Protein 2E6X (pdb70)

Nearest PDB structures (foldseek):
  2e6x-assembly3_C-2  TM=1.018E+00  e=4.266E-10  Thermus thermophilus HB8
  2e6x-assembly2_B  TM=9.974E-01  e=1.150E-08  Thermus thermophilus HB8
  2e6x-assembly2_B  TM=1.016E+00  e=4.006E-11  Thermus thermophilus HB8
  2e6x-assembly3_C-2  TM=9.974E-01  e=1.076E-07  Thermus thermophilus HB8
  6ytf-assembly1_d  TM=3.153E-01  e=7.919E+00  Acinetobacter baumannii ATCC 19606 = CIP 70.34 = JCM 6841

Radius of gyration: 20.18 Å; Cα contacts (8 Å, |Δi|>4): 421; chains: 4; bounding box: 51×57×52 Å

Organism: Thermus thermophilus (strain ATCC 27634 / DSM 579 / HB8) (NCBI:txid300852)

Secondary structure (DSSP, 8-state):
-HHHHHHTT--EEE--B-SSSS-EEEEEEEGGGHHHHHHSPPPBP--S---HHHHTT-EEEEE---/-HHHHHHTT--EEE--B-TTSS-EEEEEEEGGGHHHHHHSPPPB---TT--HHHHTT-EEEEE--/-EEE--B-SSSS-EEEEEEEGGGHHHHHTSPPPBP--TT--HHHHHT-EEEEES--/-HHHHHHTT--EEE--BPTTSSSEEEEEEEGGGHHHHHHSPPPBP--S---HHHHHT-EEEEE---

CATH classification: 3.10.20.570

InterPro domains:
  IPR021650 Protein of unknown function DUF3248 [PF11609] (6-68)

Foldseek 3Di:
DQVVCVVVVWHKDWDAADPPDLAAEIEIEIPVLVVVVVVDDDHHHDDPVSCVRVVVVRYYYHYGYD/DQVVQVVVVWGKDWDAAQPPDRAAEIEMEIVVLVVQVVVDDDHHHDDPVSCVRVVVVRYHYDYGD/DKDWDAAQPPDLAAEIEMERPVQVVVVVVDRDHHHDDVVSCVRVVVVRYDYYYGPD/DQVVCVVVVWHKDWDAAAPPDDAAEIEIETPQLVVVVVVPGDHDHDDPVSVVRVVVVRYDYHYGDD

Sequence (253 aa):
EKDLLDKLGQHLVWRGRAEDEDVLVVRVGLASATPRFRELPRLLNLPEAERRLVQEGRVRVEWVEEEKDLLDKLGQHLVWRGRAEDEDVLVVRVGLASATPRFRELPRLLNLPEAERRLVQEGRVRVEWVEHLVWRGRAEDEDVLVVRVGLASATPRFRELPRLLNLPEAERRLVQEGRVRVEWVEEEKDLLDKLGQHLVWRGRAEDEDVLVVRVGLASATPRFRELPRLLNLPEAERRLVQEGRVRVEWVEE

B-factor: mean 23.71, std 10.94, range [6.7, 71.25]

Solvent-accessible surface area: 15343 Å² total

Structure (mmCIF, N/CA/C/O backbone):
data_2E6X
#
_entry.id   2E6X
#
_cell.length_a   96.486
_cell.length_b   56.051
_cell.length_c   48.885
_cell.angle_alpha   90.00
_cell.angle_beta   93.48
_cell.angle_gamma   90.00
#
_symmetry.space_group_name_H-M   'C 1 2 1'
#
loop_
_entity.id
_entity.type
_entity.pdbx_description
1 polymer 'Hypothetical protein TTHA1281'
2 water water
#
loop_
_atom_site.group_PDB
_atom_site.id
_atom_site.type_symbol
_atom_site.label_atom_id
_atom_site.label_alt_id
_atom_site.label_comp_id
_atom_site.label_asym_id
_atom_site.label_entity_id
_atom_site.label_seq_id
_atom_site.pdbx_PDB_ins_code
_atom_site.Cartn_x
_atom_site.Cartn_y
_atom_site.Cartn_z
_atom_site.occupancy
_atom_site.B_iso_or_equiv
_atom_site.auth_seq_id
_atom_site.auth_comp_id
_atom_site.auth_asym_id
_atom_site.auth_atom_id
_atom_site.pdbx_PDB_model_num
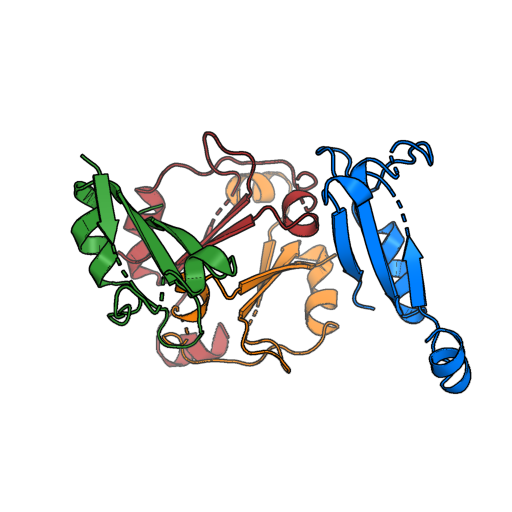ATOM 9 N N . GLU A 1 2 ? 41.044 -4.083 34.489 1.00 24.63 2 GLU A N 1
ATOM 10 C CA . GLU A 1 2 ? 40.074 -3.854 33.410 1.00 22.88 2 GLU A CA 1
ATOM 11 C C . GLU A 1 2 ? 39.846 -5.019 32.446 1.00 22.55 2 GLU A C 1
ATOM 12 O O . GLU A 1 2 ? 38.714 -5.323 32.125 1.00 20.39 2 GLU A O 1
ATOM 18 N N . LYS A 1 3 ? 40.917 -5.652 31.967 1.00 21.51 3 LYS A N 1
ATOM 19 C CA . LYS A 1 3 ? 40.786 -6.761 31.008 1.00 23.90 3 LYS A CA 1
ATOM 20 C C . LYS A 1 3 ? 39.923 -7.871 31.616 1.00 26.01 3 LYS A C 1
ATOM 21 O O . LYS A 1 3 ? 39.035 -8.434 30.962 1.00 24.36 3 LYS A O 1
ATOM 27 N N . ASP A 1 4 ? 40.177 -8.146 32.882 1.00 28.14 4 ASP A N 1
ATOM 28 C CA . ASP A 1 4 ? 39.445 -9.158 33.626 1.00 32.14 4 ASP A CA 1
ATOM 29 C C . ASP A 1 4 ? 37.970 -8.804 33.698 1.00 29.88 4 ASP A C 1
ATOM 30 O O . ASP A 1 4 ? 37.113 -9.651 33.431 1.00 29.05 4 ASP A O 1
ATOM 35 N N . LEU A 1 5 ? 37.682 -7.561 34.086 1.00 27.57 5 LEU A N 1
ATOM 36 C CA . LEU A 1 5 ? 36.301 -7.100 34.190 1.00 25.38 5 LEU A CA 1
ATOM 37 C C . LEU A 1 5 ? 35.581 -7.378 32.867 1.00 22.43 5 LEU A C 1
ATOM 38 O O . LEU A 1 5 ? 34.538 -8.021 32.842 1.00 20.02 5 LEU A O 1
ATOM 43 N N . LEU A 1 6 ? 36.169 -6.924 31.771 1.00 19.97 6 LEU A N 1
ATOM 44 C CA . LEU A 1 6 ? 35.571 -7.107 30.473 1.00 20.33 6 LEU A CA 1
ATOM 45 C C . LEU A 1 6 ? 35.441 -8.586 30.122 1.00 21.07 6 LEU A C 1
ATOM 46 O O . LEU A 1 6 ? 34.444 -8.983 29.531 1.00 20.07 6 LEU A O 1
ATOM 51 N N . ASP A 1 7 ? 36.429 -9.393 30.486 1.00 23.61 7 ASP A N 1
ATOM 52 C CA . ASP A 1 7 ? 36.366 -10.832 30.240 1.00 30.04 7 ASP A CA 1
ATOM 53 C C . ASP A 1 7 ? 35.042 -11.384 30.830 1.00 29.35 7 ASP A C 1
ATOM 54 O O . ASP A 1 7 ? 34.361 -12.195 30.202 1.00 28.73 7 ASP A O 1
ATOM 59 N N . LYS A 1 8 ? 34.677 -10.927 32.029 1.00 27.28 8 LYS A N 1
ATOM 60 C CA . LYS A 1 8 ? 33.450 -11.393 32.690 1.00 27.81 8 LYS A CA 1
ATOM 61 C C . LYS A 1 8 ? 32.172 -11.008 31.955 1.00 25.57 8 LYS A C 1
ATOM 62 O O . LYS A 1 8 ? 31.124 -11.580 32.216 1.00 25.61 8 LYS A O 1
ATOM 68 N N . LEU A 1 9 ? 32.260 -10.032 31.057 1.00 26.38 9 LEU A N 1
ATOM 69 C CA . LEU A 1 9 ? 31.109 -9.568 30.268 1.00 27.64 9 LEU A CA 1
ATOM 70 C C . LEU A 1 9 ? 31.163 -10.154 28.858 1.00 29.00 9 LEU A C 1
ATOM 71 O O . LEU A 1 9 ? 30.362 -9.790 27.997 1.00 28.18 9 LEU A O 1
ATOM 76 N N . GLY A 1 10 ? 32.111 -11.039 28.600 1.00 27.68 10 GLY A N 1
ATOM 77 C CA . GLY A 1 10 ? 32.222 -11.555 27.252 1.00 31.54 10 GLY A CA 1
ATOM 78 C C . GLY A 1 10 ? 32.713 -10.471 26.288 1.00 30.55 10 GLY A C 1
ATOM 79 O O . GLY A 1 10 ? 32.666 -10.661 25.081 1.00 31.57 10 GLY A O 1
ATOM 80 N N . GLN A 1 11 ? 33.186 -9.337 26.814 1.00 27.77 11 GLN A N 1
ATOM 81 C CA . GLN A 1 11 ? 33.674 -8.237 25.977 1.00 26.27 11 GLN A CA 1
ATOM 82 C C . GLN A 1 11 ? 35.196 -8.314 25.850 1.00 25.15 11 GLN A C 1
ATOM 83 O O . GLN A 1 11 ? 35.905 -8.747 26.775 1.00 22.28 11 GLN A O 1
ATOM 89 N N . HIS A 1 12 ? 35.693 -7.935 24.687 1.00 24.57 12 HIS A N 1
ATOM 90 C CA . HIS A 1 12 ? 37.122 -7.947 24.460 1.00 24.17 12 HIS A CA 1
ATOM 91 C C . HIS A 1 12 ? 37.380 -6.724 23.630 1.00 25.15 12 HIS A C 1
ATOM 92 O O . HIS A 1 12 ? 36.576 -6.390 22.760 1.00 27.46 12 HIS A O 1
ATOM 99 N N . LEU A 1 13 ? 38.475 -6.039 23.933 1.00 22.37 13 LEU A N 1
ATOM 100 C CA . LEU A 1 13 ? 38.882 -4.824 23.223 1.00 22.49 13 LEU A CA 1
ATOM 101 C C . LEU A 1 13 ? 40.008 -5.165 22.251 1.00 23.03 13 LEU A C 1
ATOM 102 O O . LEU A 1 13 ? 40.868 -5.992 22.557 1.00 24.10 13 LEU A O 1
ATOM 107 N N . VAL A 1 14 ? 39.997 -4.537 21.083 1.00 22.45 14 VAL A N 1
ATOM 108 C CA . VAL A 1 14 ? 41.033 -4.775 20.088 1.00 21.45 14 VAL A CA 1
ATOM 109 C C . VAL A 1 14 ? 41.961 -3.582 20.142 1.00 20.70 14 VAL A C 1
ATOM 110 O O . VAL A 1 14 ? 41.503 -2.439 20.218 1.00 16.23 14 VAL A O 1
ATOM 114 N N . TRP A 1 15 ? 43.257 -3.861 20.131 1.00 18.16 15 TRP A N 1
ATOM 115 C CA . TRP A 1 15 ? 44.280 -2.831 20.169 1.00 22.94 15 TRP A CA 1
ATOM 116 C C . TRP A 1 15 ? 45.217 -2.929 18.978 1.00 20.81 15 TRP A C 1
ATOM 117 O O . TRP A 1 15 ? 45.656 -4.031 18.621 1.00 20.54 15 TRP A O 1
ATOM 128 N N . ARG A 1 16 ? 45.519 -1.777 18.361 1.00 18.51 16 ARG A N 1
ATOM 129 C CA . ARG A 1 16 ? 46.455 -1.701 17.241 1.00 14.34 16 ARG A CA 1
ATOM 130 C C . ARG A 1 16 ? 47.237 -0.414 17.430 1.00 18.56 16 ARG A C 1
ATOM 131 O O . ARG A 1 16 ? 46.697 0.589 17.917 1.00 16.73 16 ARG A O 1
ATOM 147 N N . GLY A 1 18 ? 50.911 2.084 15.993 1.00 13.59 18 GLY A N 1
ATOM 148 C CA . GLY A 1 18 ? 51.954 2.319 15.020 1.00 14.66 18 GLY A CA 1
ATOM 149 C C . GLY A 1 18 ? 52.053 3.815 14.776 1.00 16.07 18 GLY A C 1
ATOM 150 O O . GLY A 1 18 ? 51.242 4.629 15.276 1.00 6.70 18 GLY A O 1
ATOM 151 N N . ARG A 1 19 ? 53.060 4.207 14.018 1.00 15.99 19 ARG A N 1
ATOM 152 C CA . ARG A 1 19 ? 53.220 5.617 13.772 1.00 12.22 19 ARG A CA 1
ATOM 153 C C . ARG A 1 19 ? 52.335 6.097 12.637 1.00 13.25 19 ARG A C 1
ATOM 154 O O . ARG A 1 19 ? 52.072 5.367 11.687 1.00 9.71 19 ARG A O 1
ATOM 162 N N . ALA A 1 20 ? 51.839 7.328 12.756 1.00 7.43 20 ALA A N 1
ATOM 163 C CA . ALA A 1 20 ? 51.030 7.912 11.687 1.00 11.58 20 ALA A CA 1
ATOM 164 C C . ALA A 1 20 ? 51.985 8.009 10.480 1.00 14.99 20 ALA A C 1
ATOM 165 O O . ALA A 1 20 ? 53.182 8.239 10.658 1.00 14.13 20 ALA A O 1
ATOM 167 N N . GLU A 1 21 ? 51.474 7.847 9.265 1.00 15.70 21 GLU A N 1
ATOM 168 C CA . GLU A 1 21 ? 52.325 7.924 8.070 1.00 18.79 21 GLU A CA 1
ATOM 169 C C . GLU A 1 21 ? 52.922 9.265 7.719 1.00 18.41 21 GLU A C 1
ATOM 170 O O . GLU A 1 21 ? 53.990 9.322 7.111 1.00 19.30 21 GLU A O 1
ATOM 176 N N . ASP A 1 22 ? 52.238 10.339 8.083 1.00 15.72 22 ASP A N 1
ATOM 177 C CA . ASP A 1 22 ? 52.682 11.678 7.729 1.00 15.57 22 ASP A CA 1
ATOM 178 C C . ASP A 1 22 ? 53.051 12.626 8.889 1.00 16.92 22 ASP A C 1
ATOM 179 O O . ASP A 1 22 ? 53.309 13.808 8.663 1.00 11.97 22 ASP A O 1
ATOM 184 N N . GLU A 1 23 ? 53.057 12.139 10.129 1.00 15.09 23 GLU A N 1
ATOM 185 C CA . GLU A 1 23 ? 53.451 13.003 11.240 1.00 11.90 23 GLU A CA 1
ATOM 186 C C . GLU A 1 23 ? 54.138 12.146 12.281 1.00 11.48 23 GLU A C 1
ATOM 187 O O . GLU A 1 23 ? 53.892 10.964 12.380 1.00 15.39 23 GLU A O 1
ATOM 193 N N . ASP A 1 24 ? 55.006 12.768 13.059 1.00 10.45 24 ASP A N 1
ATOM 194 C CA . ASP A 1 24 ? 55.748 12.069 14.079 1.00 11.92 24 ASP A CA 1
ATOM 195 C C . ASP A 1 24 ? 54.844 11.843 15.302 1.00 11.63 24 ASP A C 1
ATOM 196 O O . ASP A 1 24 ? 55.058 12.417 16.352 1.00 10.79 24 ASP A O 1
ATOM 201 N N . VAL A 1 25 ? 53.835 10.990 15.149 1.00 11.40 25 VAL A N 1
ATOM 202 C CA . VAL A 1 25 ? 52.889 10.723 16.230 1.00 7.35 25 VAL A CA 1
ATOM 203 C C . VAL A 1 25 ? 52.573 9.222 16.368 1.00 9.24 25 VAL A C 1
ATOM 204 O O . VAL A 1 25 ? 52.318 8.542 15.359 1.00 7.40 25 VAL A O 1
ATOM 208 N N . LEU A 1 26 ? 52.581 8.728 17.608 1.00 9.66 26 LEU A N 1
ATOM 209 C CA . LEU A 1 26 ? 52.233 7.331 17.859 1.00 9.04 26 LEU A CA 1
ATOM 210 C C . LEU A 1 26 ? 50.705 7.265 17.922 1.00 7.62 26 LEU A C 1
ATOM 211 O O . LEU A 1 26 ? 50.083 8.008 18.678 1.00 8.31 26 LEU A O 1
ATOM 216 N N . VAL A 1 27 ? 50.106 6.391 17.115 1.00 8.29 27 VAL A N 1
ATOM 217 C CA . VAL A 1 27 ? 48.655 6.265 17.134 1.00 8.95 27 VAL A CA 1
ATOM 218 C C . VAL A 1 27 ? 48.245 4.948 17.807 1.00 9.15 27 VAL A C 1
ATOM 219 O O . VAL A 1 27 ? 48.819 3.877 17.552 1.00 9.07 27 VAL A O 1
ATOM 223 N N . VAL A 1 28 ? 47.324 5.041 18.746 1.00 8.09 28 VAL A N 1
ATOM 224 C CA . VAL A 1 28 ? 46.789 3.838 19.368 1.00 7.69 28 VAL A CA 1
ATOM 225 C C . VAL A 1 28 ? 45.326 3.771 18.977 1.00 10.48 28 VAL A C 1
ATOM 226 O O . VAL A 1 28 ? 44.557 4.756 19.155 1.00 9.19 28 VAL A O 1
ATOM 230 N N . ARG A 1 29 ? 44.936 2.658 18.373 1.00 8.28 29 ARG A N 1
ATOM 231 C CA . ARG A 1 29 ? 43.531 2.522 18.008 1.00 14.76 29 ARG A CA 1
ATOM 232 C C . ARG A 1 29 ? 42.922 1.458 18.898 1.00 13.28 29 ARG A C 1
ATOM 233 O O . ARG A 1 29 ? 43.534 0.401 19.107 1.00 13.56 29 ARG A O 1
ATOM 241 N N . VAL A 1 30 ? 41.732 1.743 19.420 1.00 14.38 30 VAL A N 1
ATOM 242 C CA . VAL A 1 30 ? 41.037 0.800 20.297 1.00 14.88 30 VAL A CA 1
ATOM 243 C C . VAL A 1 30 ? 39.530 0.708 20.010 1.00 12.77 30 VAL A C 1
ATOM 244 O O . VAL A 1 30 ? 38.874 1.706 19.684 1.00 11.07 30 VAL A O 1
ATOM 248 N N . GLY A 1 31 ? 38.983 -0.493 20.129 1.00 12.32 31 GLY A N 1
ATOM 249 C CA . GLY A 1 31 ? 37.566 -0.678 19.880 1.00 11.43 31 GLY A CA 1
ATOM 250 C C . GLY A 1 31 ? 37.131 -2.052 20.373 1.00 13.28 31 GLY A C 1
ATOM 251 O O . GLY A 1 31 ? 37.969 -2.840 20.819 1.00 12.91 31 GLY A O 1
ATOM 252 N N . LEU A 1 32 ? 35.836 -2.327 20.318 1.00 13.60 32 LEU A N 1
ATOM 253 C CA . LEU A 1 32 ? 35.347 -3.645 20.721 1.00 18.25 32 LEU A CA 1
ATOM 254 C C . LEU A 1 32 ? 35.774 -4.662 19.689 1.00 17.57 32 LEU A C 1
ATOM 255 O O . LEU A 1 32 ? 36.039 -4.309 18.534 1.00 15.45 32 LEU A O 1
ATOM 260 N N . ALA A 1 33 ? 35.797 -5.932 20.086 1.00 20.77 33 ALA A N 1
ATOM 261 C CA . ALA A 1 33 ? 36.176 -7.007 19.161 1.00 20.65 33 ALA A CA 1
ATOM 262 C C . ALA A 1 33 ? 35.280 -7.018 17.912 1.00 19.83 33 ALA A C 1
ATOM 263 O O . ALA A 1 33 ? 35.727 -7.359 16.826 1.00 21.67 33 ALA A O 1
ATOM 265 N N . SER A 1 34 ? 34.018 -6.643 18.067 1.00 23.54 34 SER A N 1
ATOM 266 C CA . SER A 1 34 ? 33.089 -6.631 16.947 1.00 23.17 34 SER A CA 1
ATOM 267 C C . SER A 1 34 ? 33.445 -5.587 15.877 1.00 23.96 34 SER A C 1
ATOM 268 O O . SER A 1 34 ? 32.919 -5.632 14.763 1.00 22.83 34 SER A O 1
ATOM 271 N N . ALA A 1 35 ? 34.342 -4.658 16.224 1.00 20.55 35 ALA A N 1
ATOM 272 C CA . ALA A 1 35 ? 34.786 -3.603 15.308 1.00 20.40 35 ALA A CA 1
ATOM 273 C C . ALA A 1 35 ? 36.064 -3.967 14.534 1.00 16.21 35 ALA A C 1
ATOM 274 O O . ALA A 1 35 ? 36.566 -3.176 13.755 1.00 14.45 35 ALA A O 1
ATOM 276 N N . THR A 1 36 ? 36.569 -5.173 14.757 1.00 16.39 36 THR A N 1
ATOM 277 C CA . THR A 1 36 ? 37.774 -5.632 14.125 1.00 17.69 36 THR A CA 1
ATOM 278 C C . THR A 1 36 ? 37.825 -5.389 12.626 1.00 18.21 36 THR A C 1
ATOM 279 O O . THR A 1 36 ? 38.799 -4.873 12.108 1.00 17.85 36 THR A O 1
ATOM 283 N N . PRO A 1 37 ? 36.782 -5.800 11.900 1.00 20.52 37 PRO A N 1
ATOM 284 C CA . PRO A 1 37 ? 36.780 -5.587 10.453 1.00 21.89 37 PRO A CA 1
ATOM 285 C C . PRO A 1 37 ? 37.149 -4.137 10.082 1.00 23.25 37 PRO A C 1
ATOM 286 O O . PRO A 1 37 ? 37.885 -3.926 9.125 1.00 24.18 37 PRO A O 1
ATOM 290 N N . ARG A 1 38 ? 36.670 -3.151 10.847 1.00 19.89 38 ARG A N 1
ATOM 291 C CA . ARG A 1 38 ? 36.944 -1.725 10.516 1.00 19.87 38 ARG A CA 1
ATOM 292 C C . ARG A 1 38 ? 38.385 -1.250 10.628 1.00 20.48 38 ARG A C 1
ATOM 293 O O . ARG A 1 38 ? 38.784 -0.270 9.980 1.00 21.33 38 ARG A O 1
ATOM 301 N N . PHE A 1 39 ? 39.170 -1.911 11.465 1.00 21.67 39 PHE A N 1
ATOM 302 C CA . PHE A 1 39 ? 40.544 -1.487 11.649 1.00 21.16 39 PHE A CA 1
ATOM 303 C C . PHE A 1 39 ? 41.344 -1.477 10.350 1.00 22.87 39 PHE A C 1
ATOM 304 O O . PHE A 1 39 ? 42.035 -0.499 10.057 1.00 18.99 39 PHE A O 1
ATOM 312 N N . ARG A 1 40 ? 41.264 -2.564 9.579 1.00 24.77 40 ARG A N 1
ATOM 313 C CA . ARG A 1 40 ? 42.024 -2.662 8.335 1.00 27.47 40 ARG A CA 1
ATOM 314 C C . ARG A 1 40 ? 41.590 -1.684 7.269 1.00 27.37 40 ARG A C 1
ATOM 315 O O . ARG A 1 40 ? 42.355 -1.410 6.338 1.00 26.86 40 ARG A O 1
ATOM 323 N N . GLU A 1 41 ? 40.383 -1.152 7.412 1.00 25.18 41 GLU A N 1
ATOM 324 C CA . GLU A 1 41 ? 39.827 -0.204 6.459 1.00 28.59 41 GLU A CA 1
ATOM 325 C C . GLU A 1 41 ? 40.436 1.187 6.679 1.00 26.06 41 GLU A C 1
ATOM 326 O O . GLU A 1 41 ? 40.512 1.990 5.762 1.00 25.80 41 GLU A O 1
ATOM 332 N N . LEU A 1 42 ? 40.875 1.449 7.909 1.00 20.70 42 LEU A N 1
ATOM 333 C CA . LEU A 1 42 ? 41.464 2.729 8.279 1.00 16.71 42 LEU A CA 1
ATOM 334 C C . LEU A 1 42 ? 42.836 2.974 7.648 1.00 15.79 42 LEU A C 1
ATOM 335 O O . LEU A 1 42 ? 43.538 2.013 7.264 1.00 13.80 42 LEU A O 1
ATOM 340 N N . PRO A 1 43 ? 43.245 4.266 7.537 1.00 14.50 43 PRO A N 1
ATOM 341 C CA . PRO A 1 43 ? 44.556 4.552 6.946 1.00 15.11 43 PRO A CA 1
ATOM 342 C C . PRO A 1 43 ? 45.604 3.747 7.690 1.00 14.01 43 PRO A C 1
ATOM 343 O O . PRO A 1 43 ? 45.542 3.615 8.915 1.00 18.76 43 PRO A O 1
ATOM 347 N N . ARG A 1 44 ? 46.547 3.189 6.949 1.00 14.94 44 ARG A N 1
ATOM 348 C CA . ARG A 1 44 ? 47.592 2.387 7.543 1.00 16.02 44 ARG A CA 1
ATOM 349 C C . ARG A 1 44 ? 48.568 3.114 8.443 1.00 12.71 44 ARG A C 1
ATOM 350 O O . ARG A 1 44 ? 49.000 4.211 8.147 1.00 14.86 44 ARG A O 1
ATOM 358 N N . LEU A 1 45 ? 48.946 2.450 9.519 1.00 12.04 45 LEU A N 1
ATOM 359 C CA . LEU A 1 45 ? 49.962 2.958 10.463 1.00 12.94 45 LEU A CA 1
ATOM 360 C C . LEU A 1 45 ? 51.275 2.232 10.202 1.00 14.54 45 LEU A C 1
ATOM 361 O O . LEU A 1 45 ? 51.263 1.107 9.732 1.00 16.02 45 LEU A O 1
ATOM 366 N N . LEU A 1 46 ? 52.397 2.852 10.566 1.00 13.25 46 LEU A N 1
ATOM 367 C CA . LEU A 1 46 ? 53.709 2.243 10.351 1.00 16.31 46 LEU A CA 1
ATOM 368 C C . LEU A 1 46 ? 54.337 1.581 11.571 1.00 17.05 46 LEU A C 1
ATOM 369 O O . LEU A 1 46 ? 54.288 2.134 12.705 1.00 15.80 46 LEU A O 1
ATOM 374 N N . ASN A 1 47 ? 54.953 0.408 11.345 1.00 14.76 47 ASN A N 1
ATOM 375 C CA . ASN A 1 47 ? 55.651 -0.276 12.440 1.00 16.91 47 ASN A CA 1
ATOM 376 C C . ASN A 1 47 ? 56.776 0.643 12.883 1.00 14.89 47 ASN A C 1
ATOM 377 O O . ASN A 1 47 ? 57.258 1.475 12.103 1.00 13.55 47 ASN A O 1
ATOM 382 N N . LEU A 1 48 ? 57.182 0.533 14.137 1.00 13.71 48 LEU A N 1
ATOM 383 C CA . LEU A 1 48 ? 58.315 1.342 14.562 1.00 14.18 48 LEU A CA 1
ATOM 384 C C . LEU A 1 48 ? 58.994 0.625 15.728 1.00 9.71 48 LEU A C 1
ATOM 385 O O . LEU A 1 48 ? 58.365 -0.193 16.417 1.00 12.47 48 LEU A O 1
ATOM 390 N N . PRO A 1 49 ? 60.287 0.907 15.947 1.00 11.48 49 PRO A N 1
ATOM 391 C CA . PRO A 1 49 ? 61.018 0.262 17.045 1.00 13.19 49 PRO A CA 1
ATOM 392 C C . PRO A 1 49 ? 60.367 0.576 18.376 1.00 13.74 49 PRO A C 1
ATOM 393 O O . PRO A 1 49 ? 59.751 1.636 18.539 1.00 6.70 49 PRO A O 1
ATOM 397 N N . GLU A 1 50 ? 60.504 -0.344 19.326 1.00 11.92 50 GLU A N 1
ATOM 398 C CA . GLU A 1 50 ? 59.940 -0.141 20.644 1.00 13.70 50 GLU A CA 1
ATOM 399 C C . GLU A 1 50 ? 60.520 1.141 21.315 1.00 15.34 50 GLU A C 1
ATOM 400 O O . GLU A 1 50 ? 59.821 1.854 22.060 1.00 14.28 50 GLU A O 1
ATOM 406 N N . ALA A 1 51 ? 61.788 1.438 21.041 1.00 13.74 51 ALA A N 1
ATOM 407 C CA . ALA A 1 51 ? 62.441 2.638 21.603 1.00 13.58 51 ALA A CA 1
ATOM 408 C C . ALA A 1 51 ? 61.811 3.926 21.094 1.00 13.59 51 ALA A C 1
ATOM 409 O O . ALA A 1 51 ? 61.713 4.942 21.827 1.00 9.71 51 ALA A O 1
ATOM 411 N N . GLU A 1 52 ? 61.398 3.888 19.828 1.00 14.26 52 GLU A N 1
ATOM 412 C CA . GLU A 1 52 ? 60.756 5.033 19.236 1.00 16.11 52 GLU A CA 1
ATOM 413 C C . GLU A 1 52 ? 59.403 5.201 19.931 1.00 15.06 52 GLU A C 1
ATOM 414 O O . GLU A 1 52 ? 58.984 6.310 20.180 1.00 12.26 52 GLU A O 1
ATOM 428 N N . ARG A 1 54 ? 58.654 4.383 22.939 1.00 8.34 54 ARG A N 1
ATOM 429 C CA . ARG A 1 54 ? 58.836 4.916 24.273 1.00 10.74 54 ARG A CA 1
ATOM 430 C C . ARG A 1 54 ? 59.028 6.439 24.178 1.00 9.63 54 ARG A C 1
ATOM 431 O O . ARG A 1 54 ? 58.401 7.201 24.904 1.00 8.85 54 ARG A O 1
ATOM 439 N N . ARG A 1 55 ? 59.883 6.865 23.251 1.00 10.93 55 ARG A N 1
ATOM 440 C CA . ARG A 1 55 ? 60.160 8.287 23.044 1.00 12.91 55 ARG A CA 1
ATOM 441 C C . ARG A 1 55 ? 58.864 9.097 22.785 1.00 10.68 55 ARG A C 1
ATOM 442 O O . ARG A 1 55 ? 58.615 10.147 23.380 1.00 11.47 55 ARG A O 1
ATOM 450 N N . LEU A 1 56 ? 58.045 8.573 21.897 1.00 7.14 56 LEU A N 1
ATOM 451 C CA . LEU A 1 56 ? 56.806 9.240 21.524 1.00 8.21 56 LEU A CA 1
ATOM 452 C C . LEU A 1 56 ? 55.827 9.321 22.704 1.00 6.70 56 LEU A C 1
ATOM 453 O O . LEU A 1 56 ? 55.185 10.360 22.915 1.00 9.63 56 LEU A O 1
ATOM 458 N N . VAL A 1 57 ? 55.728 8.265 23.494 1.00 6.70 57 VAL A N 1
ATOM 459 C CA . VAL A 1 57 ? 54.816 8.313 24.630 1.00 9.30 57 VAL A CA 1
ATOM 460 C C . VAL A 1 57 ? 55.387 9.307 25.625 1.00 9.96 57 VAL A C 1
ATOM 461 O O . VAL A 1 57 ? 54.677 10.192 26.094 1.00 7.25 57 VAL A O 1
ATOM 465 N N . GLN A 1 58 ? 56.669 9.175 25.930 1.00 8.58 58 GLN A N 1
ATOM 466 C CA . GLN A 1 58 ? 57.269 10.127 26.865 1.00 10.21 58 GLN A CA 1
ATOM 467 C C . GLN A 1 58 ? 57.123 11.586 26.421 1.00 10.90 58 GLN A C 1
ATOM 468 O O . GLN A 1 58 ? 56.907 12.435 27.267 1.00 11.20 58 GLN A O 1
ATOM 474 N N . GLU A 1 59 ? 57.236 11.895 25.131 1.00 7.76 59 GLU A N 1
ATOM 475 C CA . GLU A 1 59 ? 57.052 13.308 24.737 1.00 10.88 59 GLU A CA 1
ATOM 476 C C . GLU A 1 59 ? 55.558 13.696 24.600 1.00 11.73 59 GLU A C 1
ATOM 477 O O . GLU A 1 59 ? 55.215 14.829 24.231 1.00 8.06 59 GLU A O 1
ATOM 483 N N . GLY A 1 60 ? 54.661 12.772 24.914 1.00 7.28 60 GLY A N 1
ATOM 484 C CA . GLY A 1 60 ? 53.258 13.099 24.774 1.00 12.77 60 GLY A CA 1
ATOM 485 C C . GLY A 1 60 ? 52.748 13.146 23.335 1.00 12.59 60 GLY A C 1
ATOM 486 O O . GLY A 1 60 ? 51.601 13.583 23.093 1.00 10.13 60 GLY A O 1
ATOM 487 N N . ARG A 1 61 ? 53.553 12.685 22.375 1.00 10.40 61 ARG A N 1
ATOM 488 C CA . ARG A 1 61 ? 53.133 12.668 20.939 1.00 12.98 61 ARG A CA 1
ATOM 489 C C . ARG A 1 61 ? 52.364 11.372 20.636 1.00 9.39 61 ARG A C 1
ATOM 490 O O . ARG A 1 61 ? 52.882 10.471 19.944 1.00 12.45 61 ARG A O 1
ATOM 498 N N . VAL A 1 62 ? 51.150 11.268 21.170 1.00 7.62 62 VAL A N 1
ATOM 499 C CA . VAL A 1 62 ? 50.319 10.065 21.032 1.00 10.11 62 VAL A CA 1
ATOM 500 C C . VAL A 1 62 ? 48.855 10.491 20.862 1.00 10.53 62 VAL A C 1
ATOM 501 O O . VAL A 1 62 ? 48.400 11.449 21.487 1.00 11.02 62 VAL A O 1
ATOM 505 N N . ARG A 1 63 ? 48.146 9.763 20.016 1.00 6.70 63 ARG A N 1
ATOM 506 C CA . ARG A 1 63 ? 46.763 10.017 19.760 1.00 8.35 63 ARG A CA 1
ATOM 507 C C . ARG A 1 63 ? 46.046 8.682 19.917 1.00 8.95 63 ARG A C 1
ATOM 508 O O . ARG A 1 63 ? 46.378 7.702 19.251 1.00 9.79 63 ARG A O 1
ATOM 516 N N . VAL A 1 64 ? 45.097 8.641 20.819 1.00 7.56 64 VAL A N 1
ATOM 517 C CA . VAL A 1 64 ? 44.328 7.401 21.015 1.00 8.37 64 VAL A CA 1
ATOM 518 C C . VAL A 1 64 ? 43.029 7.563 20.224 1.00 8.09 64 VAL A C 1
ATOM 519 O O . VAL A 1 64 ? 42.343 8.589 20.322 1.00 7.82 64 VAL A O 1
ATOM 523 N N . GLU A 1 65 ? 42.692 6.541 19.458 1.00 7.97 65 GLU A N 1
ATOM 524 C CA . GLU A 1 65 ? 41.533 6.602 18.559 1.00 9.38 65 GLU A CA 1
ATOM 525 C C . GLU A 1 65 ? 40.512 5.512 18.794 1.00 8.77 65 GLU A C 1
ATOM 526 O O . GLU A 1 65 ? 40.879 4.336 18.880 1.00 7.74 65 GLU A O 1
ATOM 532 N N . TRP A 1 66 ? 39.229 5.878 18.827 1.00 6.70 66 TRP A N 1
ATOM 533 C CA . TRP A 1 66 ? 38.215 4.862 19.065 1.00 10.33 66 TRP A CA 1
ATOM 534 C C . TRP A 1 66 ? 37.622 4.447 17.736 1.00 11.42 66 TRP A C 1
ATOM 535 O O . TRP A 1 66 ? 37.232 5.286 16.927 1.00 13.90 66 TRP A O 1
ATOM 546 N N . VAL A 1 67 ? 37.592 3.147 17.502 1.00 12.47 67 VAL A N 1
ATOM 547 C CA . VAL A 1 67 ? 37.064 2.602 16.268 1.00 10.88 67 VAL A CA 1
ATOM 548 C C . VAL A 1 67 ? 35.681 2.054 16.504 1.00 13.80 67 VAL A C 1
ATOM 549 O O . VAL A 1 67 ? 35.536 1.072 17.208 1.00 14.16 67 VAL A O 1
ATOM 553 N N . GLU A 1 68 ? 34.671 2.693 15.912 1.00 14.53 68 GLU A N 1
ATOM 554 C CA . GLU A 1 68 ? 33.284 2.302 16.067 1.00 16.67 68 GLU A CA 1
ATOM 555 C C . GLU A 1 68 ? 33.031 0.995 15.308 1.00 18.90 68 GLU A C 1
ATOM 556 O O . GLU A 1 68 ? 33.575 0.790 14.204 1.00 15.27 68 GLU A O 1
ATOM 562 N N . GLU A 1 69 ? 32.241 0.099 15.896 1.00 21.17 69 GLU A N 1
ATOM 563 C CA . GLU A 1 69 ? 31.958 -1.153 15.201 1.00 28.10 69 GLU A CA 1
ATOM 564 C C . GLU A 1 69 ? 30.872 -0.962 14.146 1.00 31.23 69 GLU A C 1
ATOM 565 O O . GLU A 1 69 ? 30.850 -1.774 13.201 1.00 31.66 69 GLU A O 1
ATOM 580 N N . GLU B 1 2 ? 37.037 21.396 -3.616 1.00 37.09 2 GLU B N 1
ATOM 581 C CA . GLU B 1 2 ? 37.096 19.945 -3.524 1.00 31.96 2 GLU B CA 1
ATOM 582 C C . GLU B 1 2 ? 35.951 19.225 -4.257 1.00 30.10 2 GLU B C 1
ATOM 583 O O . GLU B 1 2 ? 36.173 18.209 -4.917 1.00 26.22 2 GLU B O 1
ATOM 589 N N . LYS B 1 3 ? 34.743 19.777 -4.157 1.00 26.60 3 LYS B N 1
ATOM 590 C CA . LYS B 1 3 ? 33.551 19.219 -4.780 1.00 26.26 3 LYS B CA 1
ATOM 591 C C . LYS B 1 3 ? 33.669 19.072 -6.306 1.00 24.55 3 LYS B C 1
ATOM 592 O O . LYS B 1 3 ? 33.127 18.133 -6.908 1.00 23.2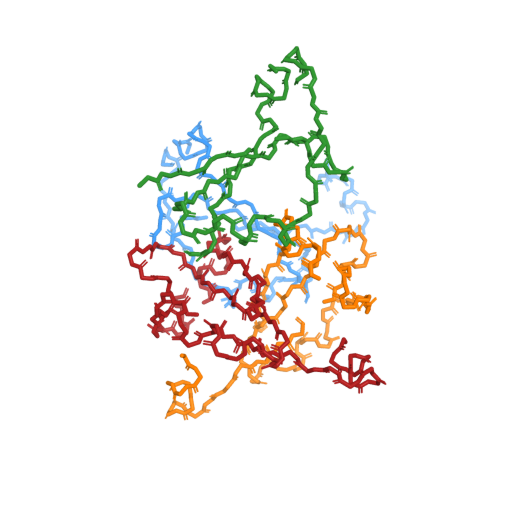2 3 LYS B O 1
ATOM 598 N N . ASP B 1 4 ? 34.325 20.040 -6.934 1.00 24.50 4 ASP B N 1
ATOM 599 C CA . ASP B 1 4 ? 34.535 20.006 -8.375 1.00 24.24 4 ASP B CA 1
ATOM 600 C C . ASP B 1 4 ? 35.515 18.874 -8.693 1.00 24.29 4 ASP B C 1
ATOM 601 O O . ASP B 1 4 ? 35.307 18.100 -9.614 1.00 24.43 4 ASP B O 1
ATOM 606 N N . LEU B 1 5 ? 36.572 18.763 -7.907 1.00 21.85 5 LEU B N 1
ATOM 607 C CA . LEU B 1 5 ? 37.534 17.692 -8.143 1.00 23.03 5 LEU B CA 1
ATOM 608 C C . LEU B 1 5 ? 36.910 16.298 -8.005 1.00 21.04 5 LEU B C 1
ATOM 609 O O . LEU B 1 5 ? 37.115 15.438 -8.857 1.00 20.99 5 LEU B O 1
ATOM 614 N N . LEU B 1 6 ? 36.164 16.066 -6.929 1.00 20.59 6 LEU B N 1
ATOM 615 C CA . LEU B 1 6 ? 35.565 14.738 -6.717 1.00 23.83 6 LEU B CA 1
ATOM 616 C C . LEU B 1 6 ? 34.590 14.357 -7.824 1.00 25.80 6 LEU B C 1
ATOM 617 O O . LEU B 1 6 ? 34.453 13.181 -8.177 1.00 22.83 6 LEU B O 1
ATOM 622 N N . ASP B 1 7 ? 33.907 15.361 -8.354 1.00 29.06 7 ASP B N 1
ATOM 623 C CA . ASP B 1 7 ? 32.947 15.155 -9.430 1.00 32.53 7 ASP B CA 1
ATOM 624 C C . ASP B 1 7 ? 33.698 14.639 -10.652 1.00 30.15 7 ASP B C 1
ATOM 625 O O . ASP B 1 7 ? 33.248 13.702 -11.311 1.00 29.38 7 ASP B O 1
ATOM 630 N N . LYS B 1 8 ? 34.851 15.235 -10.950 1.00 29.39 8 LYS B N 1
ATOM 631 C CA . LYS B 1 8 ? 35.641 14.763 -12.083 1.00 27.82 8 LYS B CA 1
ATOM 6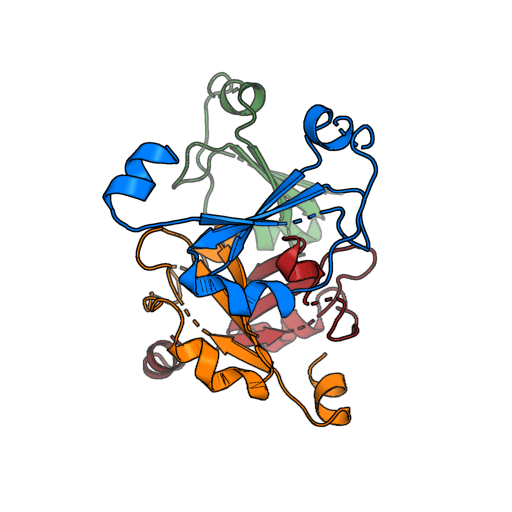32 C C . LYS B 1 8 ? 36.052 13.313 -11.862 1.00 25.30 8 LYS B C 1
ATOM 633 O O . LYS B 1 8 ? 36.222 12.565 -12.810 1.00 25.53 8 LYS B O 1
ATOM 639 N N . LEU B 1 9 ? 36.216 12.916 -10.604 1.00 21.81 9 LEU B N 1
ATOM 640 C CA . LEU B 1 9 ? 36.645 11.557 -10.304 1.00 20.04 9 LEU B CA 1
ATOM 641 C C . LEU B 1 9 ? 35.470 10.594 -10.156 1.00 20.94 9 LEU B C 1
ATOM 642 O O . LEU B 1 9 ? 35.635 9.440 -9.751 1.00 21.50 9 LEU B O 1
ATOM 647 N N . GLY B 1 10 ? 34.293 11.072 -10.526 1.00 21.55 10 GLY B N 1
ATOM 648 C CA . GLY B 1 10 ? 33.092 10.273 -10.465 1.00 24.61 10 GLY B CA 1
ATOM 649 C C . GLY B 1 10 ? 32.556 10.089 -9.061 1.00 28.65 10 GLY B C 1
ATOM 650 O O . GLY B 1 10 ? 32.035 9.022 -8.743 1.00 29.00 10 GLY B O 1
ATOM 651 N N . GLN B 1 11 ? 32.645 11.109 -8.210 1.00 28.48 11 GLN B N 1
ATOM 652 C CA . GLN B 1 11 ? 32.167 10.927 -6.835 1.00 30.27 11 GLN B CA 1
ATOM 653 C C . GLN B 1 11 ? 31.807 12.190 -6.061 1.00 28.95 11 GLN B C 1
ATOM 654 O O . GLN B 1 11 ? 32.096 13.300 -6.485 1.00 29.17 11 GLN B O 1
ATOM 660 N N . HIS B 1 12 ? 31.136 12.005 -4.930 1.00 29.11 12 HIS B N 1
ATOM 661 C CA . HIS B 1 12 ? 30.759 13.129 -4.082 1.00 28.64 12 HIS B CA 1
ATOM 662 C C . HIS B 1 12 ? 30.701 12.708 -2.613 1.00 26.45 12 HIS B C 1
ATOM 663 O O . HIS B 1 12 ? 30.645 11.502 -2.273 1.00 23.13 12 HIS B O 1
ATOM 670 N N . LEU B 1 13 ? 30.737 13.715 -1.748 1.00 23.28 13 LEU B N 1
ATOM 671 C CA . LEU B 1 13 ? 30.738 13.490 -0.316 1.00 21.10 13 LEU B CA 1
ATOM 672 C C . LEU B 1 13 ? 29.333 13.536 0.285 1.00 21.92 13 LEU B C 1
ATOM 673 O O . LEU B 1 13 ? 28.442 14.208 -0.208 1.00 21.43 13 LEU B O 1
ATOM 678 N N . VAL B 1 14 ? 29.161 12.847 1.395 1.00 21.46 14 VAL B N 1
ATOM 679 C CA . VAL B 1 14 ? 27.888 12.859 2.075 1.00 17.93 14 VAL B CA 1
ATOM 680 C C . VAL B 1 14 ? 28.217 13.462 3.442 1.00 18.58 14 VAL B C 1
ATOM 681 O O . VAL B 1 14 ? 29.249 13.122 4.023 1.00 15.00 14 VAL B O 1
ATOM 685 N N . TRP B 1 15 ? 27.377 14.383 3.915 1.00 21.66 15 TRP B N 1
ATOM 686 C CA . TRP B 1 15 ? 27.547 15.042 5.223 1.00 19.79 15 TRP B CA 1
ATOM 687 C C . TRP B 1 15 ? 26.303 14.825 6.087 1.00 20.32 15 TRP B C 1
ATOM 688 O O . TRP B 1 15 ? 25.172 14.934 5.594 1.00 19.50 15 TRP B O 1
ATOM 699 N N . ARG B 1 16 ? 26.525 14.522 7.362 1.00 15.95 16 ARG B N 1
ATOM 700 C CA . ARG B 1 16 ? 25.462 14.379 8.345 1.00 15.45 16 ARG B CA 1
ATOM 701 C C . ARG B 1 16 ? 26.044 15.026 9.596 1.00 17.30 16 ARG B C 1
ATOM 702 O O . ARG B 1 16 ? 27.268 14.991 9.809 1.00 17.51 16 ARG B O 1
ATOM 718 N N . GLY B 1 18 ? 24.906 16.260 13.922 1.00 13.94 18 GLY B N 1
ATOM 719 C CA . GLY B 1 18 ? 23.893 16.254 14.982 1.00 15.29 18 GLY B CA 1
ATOM 720 C C . GLY B 1 18 ? 24.653 16.176 16.283 1.00 16.50 18 GLY B C 1
ATOM 721 O O . GLY B 1 18 ? 25.896 16.051 16.253 1.00 9.53 18 GLY B O 1
ATOM 722 N N . ARG B 1 19 ? 23.936 16.276 17.402 1.00 11.55 19 ARG B N 1
ATOM 723 C CA . ARG B 1 19 ? 24.566 16.238 18.692 1.00 13.63 19 ARG B CA 1
ATOM 724 C C . ARG B 1 19 ? 24.817 14.804 19.015 1.00 11.71 19 ARG B C 1
ATOM 725 O O . ARG B 1 19 ? 23.977 13.950 18.747 1.00 12.43 19 ARG B O 1
ATOM 733 N N . ALA B 1 20 ? 25.973 14.522 19.566 1.00 13.48 20 ALA B N 1
ATOM 734 C CA . ALA B 1 20 ? 26.288 13.146 19.968 1.00 17.81 20 ALA B CA 1
ATOM 735 C C . ALA B 1 20 ? 25.248 12.759 21.031 1.00 20.77 20 ALA B C 1
ATOM 736 O O . ALA B 1 20 ? 24.893 13.595 21.886 1.00 18.07 20 ALA B O 1
ATOM 738 N N . GLU B 1 21 ? 24.755 11.513 20.962 1.00 23.15 21 GLU B N 1
ATOM 739 C CA . GLU B 1 21 ? 23.741 10.988 21.898 1.00 29.38 21 GLU B CA 1
ATOM 740 C C . GLU B 1 21 ? 24.084 11.139 23.369 1.00 32.17 21 GLU B C 1
ATOM 741 O O . GLU B 1 21 ? 23.206 11.410 24.192 1.00 31.76 21 GLU B O 1
ATOM 747 N N . ASP B 1 22 ? 25.353 10.953 23.708 1.00 34.49 22 ASP B N 1
ATOM 748 C CA . ASP B 1 22 ? 25.739 11.008 25.108 1.00 38.44 22 ASP B CA 1
ATOM 749 C C . ASP B 1 22 ? 26.830 12.005 25.502 1.00 39.70 22 ASP B C 1
ATOM 750 O O . ASP B 1 22 ? 27.523 11.804 26.510 1.00 41.46 22 ASP B O 1
ATOM 752 N N . GLU B 1 23 ? 26.965 13.082 24.729 1.00 39.01 23 GLU B N 1
ATOM 753 C CA . GLU B 1 23 ? 27.957 14.123 25.009 1.00 37.59 23 GLU B CA 1
ATOM 754 C C . GLU B 1 23 ? 27.455 15.419 24.407 1.00 36.09 23 GLU B C 1
ATOM 755 O O . GLU B 1 23 ? 26.821 15.399 23.358 1.00 36.37 23 GLU B O 1
ATOM 761 N N . ASP B 1 24 ? 27.718 16.547 25.059 1.00 31.18 24 ASP B N 1
ATOM 762 C CA . ASP B 1 24 ? 27.288 17.817 24.503 1.00 27.89 24 ASP B CA 1
ATOM 763 C C . ASP B 1 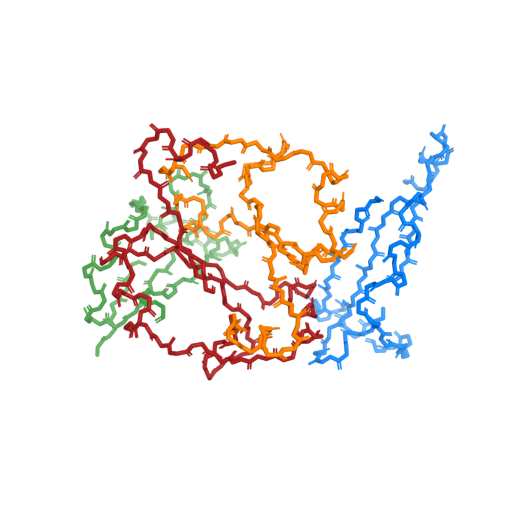24 ? 28.382 18.286 23.523 1.00 23.93 24 ASP B C 1
ATOM 764 O O . ASP B 1 24 ? 29.140 19.209 23.814 1.00 15.80 24 ASP B O 1
ATOM 769 N N . VAL B 1 25 ? 28.438 17.605 22.374 1.00 19.43 25 VAL B N 1
ATOM 770 C CA . VAL B 1 25 ? 29.390 17.870 21.300 1.00 17.12 25 VAL B CA 1
ATOM 771 C C . VAL B 1 25 ? 28.649 17.639 19.971 1.00 15.57 25 VAL B C 1
ATOM 772 O O . VAL B 1 25 ? 27.796 16.746 19.873 1.00 16.46 25 VAL B O 1
ATOM 776 N N . LEU B 1 26 ? 28.913 18.491 18.994 1.00 11.57 26 LEU B N 1
ATOM 777 C CA . LEU B 1 26 ? 28.328 18.347 17.669 1.00 12.67 26 LEU B CA 1
ATOM 778 C C . LEU B 1 26 ? 29.226 17.363 16.910 1.00 11.12 26 LEU B C 1
ATOM 779 O O . LEU B 1 26 ? 30.460 17.505 16.919 1.00 7.97 26 LEU B O 1
ATOM 784 N N . VAL B 1 27 ? 28.614 16.364 16.287 1.00 9.81 27 VAL B N 1
ATOM 785 C CA . VAL B 1 27 ? 29.371 15.385 15.523 1.00 9.83 27 VAL B CA 1
ATOM 786 C C . VAL B 1 27 ? 29.139 15.656 14.051 1.00 10.88 27 VAL B C 1
ATOM 787 O O . VAL B 1 27 ? 27.978 15.724 13.613 1.00 14.69 27 VAL B O 1
ATOM 791 N N . VAL B 1 28 ? 30.214 15.869 13.294 1.00 9.02 28 VAL B N 1
ATOM 792 C CA . VAL B 1 28 ? 30.101 16.097 11.852 1.00 8.94 28 VAL B CA 1
ATOM 793 C C . VAL B 1 28 ? 30.682 14.845 11.171 1.00 12.52 28 VAL B C 1
ATOM 794 O O . VAL B 1 28 ? 31.880 14.522 11.339 1.00 9.66 28 VAL B O 1
ATOM 798 N N . ARG B 1 29 ? 29.814 14.119 10.469 1.00 9.52 29 ARG B N 1
ATOM 799 C CA . ARG B 1 29 ? 30.205 12.917 9.752 1.00 12.85 29 ARG B CA 1
ATOM 800 C C . ARG B 1 29 ? 30.288 13.207 8.259 1.00 14.07 29 ARG B C 1
ATOM 801 O O . ARG B 1 29 ? 29.399 13.861 7.665 1.00 14.12 29 ARG B O 1
ATOM 809 N N . VAL B 1 30 ? 31.337 12.693 7.643 1.00 12.43 30 VAL B N 1
ATOM 810 C CA . VAL B 1 30 ? 31.506 12.932 6.242 1.00 12.16 30 VAL B CA 1
ATOM 811 C C . VAL B 1 30 ? 32.213 11.748 5.590 1.00 13.34 30 VAL B C 1
ATOM 812 O O . VAL B 1 30 ? 33.020 11.092 6.214 1.00 9.86 30 VAL B O 1
ATOM 816 N N . GLY B 1 31 ? 31.890 11.484 4.324 1.00 14.22 31 GLY B N 1
ATOM 817 C CA . GLY B 1 31 ? 32.537 10.400 3.606 1.00 14.96 31 GLY B CA 1
ATOM 818 C C . GLY B 1 31 ? 31.986 10.358 2.193 1.00 16.12 31 GLY B C 1
ATOM 819 O O . GLY B 1 31 ? 31.142 11.169 1.831 1.00 16.73 31 GLY B O 1
ATOM 820 N N . LEU B 1 32 ? 32.463 9.413 1.394 1.00 17.11 32 LEU B N 1
ATOM 821 C CA . LEU B 1 32 ? 31.978 9.295 0.028 1.00 20.20 32 LEU B CA 1
ATOM 822 C C . LEU B 1 32 ? 30.564 8.702 0.023 1.00 18.11 32 LEU B C 1
ATOM 823 O O . LEU B 1 32 ? 30.169 7.988 0.930 1.00 21.86 32 LEU B O 1
ATOM 828 N N . ALA B 1 33 ? 29.796 9.004 -1.006 1.00 18.91 33 ALA B N 1
ATOM 829 C CA . ALA B 1 33 ? 28.445 8.479 -1.107 1.00 17.76 33 ALA B CA 1
ATOM 830 C C . ALA B 1 33 ? 28.486 6.952 -1.113 1.00 20.09 33 ALA B C 1
ATOM 831 O O . ALA B 1 33 ? 27.570 6.300 -0.676 1.00 20.08 33 ALA B O 1
ATOM 833 N N . SER B 1 34 ? 29.580 6.377 -1.591 1.00 21.83 34 SER B N 1
ATOM 834 C CA . SER B 1 34 ? 29.680 4.914 -1.600 1.00 26.01 34 SER B CA 1
ATOM 835 C C . SER B 1 34 ? 29.608 4.298 -0.184 1.00 25.64 34 SER B C 1
ATOM 836 O O . SER B 1 34 ? 29.386 3.083 -0.038 1.00 22.06 34 SER B O 1
ATOM 839 N N . ALA B 1 35 ? 29.786 5.138 0.847 1.00 23.68 35 ALA B N 1
ATOM 840 C CA . ALA B 1 35 ? 29.727 4.691 2.250 1.00 23.72 35 ALA B CA 1
ATOM 841 C C . ALA B 1 35 ? 28.369 5.018 2.896 1.00 21.17 35 ALA B C 1
ATOM 842 O O . ALA B 1 35 ? 28.184 4.849 4.086 1.00 16.93 35 ALA B O 1
ATOM 844 N N . THR B 1 36 ? 27.430 5.508 2.111 1.00 20.29 36 THR B N 1
ATOM 845 C CA . THR B 1 36 ? 26.139 5.883 2.676 1.00 18.26 36 THR B CA 1
ATOM 846 C C . THR B 1 36 ? 25.532 4.914 3.688 1.00 17.20 36 THR B C 1
ATOM 847 O O . THR B 1 36 ? 25.133 5.333 4.755 1.00 13.88 36 THR B O 1
ATOM 851 N N . PRO B 1 37 ? 25.453 3.609 3.368 1.00 17.05 37 PRO B N 1
ATOM 852 C CA . PRO B 1 37 ? 24.877 2.655 4.314 1.00 18.08 37 PRO B CA 1
ATOM 853 C C . PRO B 1 37 ? 25.504 2.737 5.702 1.00 18.22 37 PRO B C 1
ATOM 854 O O . PRO B 1 37 ? 24.841 2.489 6.708 1.00 18.58 37 PRO B O 1
ATOM 858 N N . ARG B 1 38 ? 26.783 3.098 5.754 1.00 19.53 38 ARG B N 1
ATOM 859 C CA . ARG B 1 38 ? 27.498 3.200 7.028 1.00 17.74 38 ARG B CA 1
ATOM 860 C C . ARG B 1 38 ? 26.943 4.300 7.929 1.00 16.84 38 ARG B C 1
ATOM 861 O O . ARG B 1 38 ? 26.877 4.138 9.165 1.00 14.98 38 ARG B O 1
ATOM 869 N N . PHE B 1 39 ? 26.538 5.420 7.324 1.00 17.72 39 PHE B N 1
ATOM 870 C CA . PHE B 1 39 ? 26.023 6.547 8.110 1.00 17.13 39 PHE B CA 1
ATOM 871 C C . PHE B 1 39 ? 24.832 6.145 8.938 1.00 20.08 39 PHE B C 1
ATOM 872 O O . PHE B 1 39 ? 24.633 6.672 10.023 1.00 22.70 39 PHE B O 1
ATOM 880 N N . ARG B 1 40 ? 24.025 5.234 8.403 1.00 20.92 40 ARG B N 1
ATOM 881 C CA . ARG B 1 40 ? 22.833 4.756 9.091 1.00 22.67 40 ARG B CA 1
ATOM 882 C C . ARG B 1 40 ? 23.187 3.772 10.183 1.00 22.85 40 ARG B C 1
ATOM 883 O O . ARG B 1 40 ? 22.453 3.643 11.154 1.00 21.82 40 ARG B O 1
ATOM 891 N N . GLU B 1 41 ? 24.304 3.064 10.011 1.00 21.48 41 GLU B N 1
ATOM 892 C CA . GLU B 1 41 ? 24.743 2.043 10.967 1.00 23.17 41 GLU B CA 1
ATOM 893 C C . GLU B 1 41 ? 25.346 2.610 12.253 1.00 18.65 41 GLU B C 1
ATOM 894 O O . GLU B 1 41 ? 25.223 2.031 13.309 1.00 20.02 41 GLU B O 1
ATOM 900 N N . LEU B 1 42 ? 26.001 3.748 12.146 1.00 13.69 42 LEU B N 1
ATOM 901 C CA . LEU B 1 42 ? 26.639 4.382 13.293 1.00 15.77 42 LEU B CA 1
ATOM 902 C C . LEU B 1 42 ? 25.612 4.852 14.321 1.00 16.53 42 LEU B C 1
ATOM 903 O O . LEU B 1 42 ? 24.435 5.031 13.998 1.00 17.93 42 LEU B O 1
ATOM 908 N N . PRO B 1 43 ? 26.052 5.050 15.574 1.00 18.31 43 PRO B N 1
ATOM 909 C CA . PRO B 1 43 ? 25.148 5.510 16.638 1.00 17.67 43 PRO B CA 1
ATOM 910 C C . PRO B 1 43 ? 24.405 6.763 16.116 1.00 16.29 43 PRO B C 1
ATOM 911 O O . PRO B 1 43 ? 24.965 7.593 15.415 1.00 13.57 43 PRO B O 1
ATOM 915 N N . ARG B 1 44 ? 23.132 6.854 16.449 1.00 17.38 44 ARG B N 1
ATOM 916 C CA . ARG B 1 44 ? 22.282 7.936 16.024 1.00 20.66 44 ARG B CA 1
ATOM 917 C C . ARG B 1 44 ? 22.705 9.298 16.579 1.00 18.93 44 ARG B C 1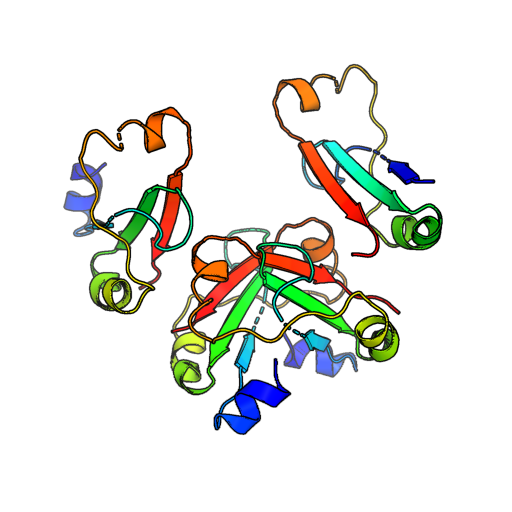
ATOM 918 O O . ARG B 1 44 ? 23.035 9.399 17.747 1.00 19.50 44 ARG B O 1
ATOM 926 N N . LEU B 1 45 ? 22.705 10.341 15.743 1.00 15.95 45 LEU B N 1
ATOM 927 C CA . LEU B 1 45 ? 23.018 11.687 16.224 1.00 13.97 45 LEU B CA 1
ATOM 928 C C . LEU B 1 45 ? 21.660 12.393 16.439 1.00 15.64 45 LEU B C 1
ATOM 929 O O . LEU B 1 45 ? 20.665 12.024 15.776 1.00 13.00 45 LEU B O 1
ATOM 934 N N . LEU B 1 46 ? 21.613 13.414 17.296 1.00 12.09 46 LEU B N 1
ATOM 935 C CA . LEU B 1 46 ? 20.338 14.088 17.582 1.00 16.48 46 LEU B CA 1
ATOM 936 C C . LEU B 1 46 ? 20.200 15.446 16.901 1.00 17.27 46 LEU B C 1
ATOM 937 O O . LEU B 1 46 ? 21.162 16.175 16.788 1.00 13.11 46 LEU B O 1
ATOM 942 N N . ASN B 1 47 ? 18.996 15.790 16.457 1.00 12.73 47 ASN B N 1
ATOM 943 C CA . ASN B 1 47 ? 18.748 17.111 15.860 1.00 17.80 47 ASN B CA 1
ATOM 944 C C . ASN B 1 47 ? 18.856 18.170 16.929 1.00 17.51 47 ASN B C 1
ATOM 945 O O . ASN B 1 47 ? 18.601 17.893 18.107 1.00 16.60 47 ASN B O 1
ATOM 950 N N . LEU B 1 48 ? 19.285 19.366 16.524 1.00 16.48 48 LEU B N 1
ATOM 951 C CA . LEU B 1 48 ? 19.405 20.486 17.434 1.00 15.14 48 LEU B CA 1
ATOM 952 C C . LEU B 1 48 ? 19.076 21.787 16.719 1.00 15.70 48 LEU B C 1
ATOM 953 O O . LEU B 1 48 ? 19.113 21.877 15.464 1.00 13.58 48 LEU B O 1
ATOM 958 N N . PRO B 1 49 ? 18.728 22.820 17.505 1.00 14.73 49 PRO B N 1
ATOM 959 C CA . PRO B 1 49 ? 18.394 24.103 16.898 1.00 15.41 49 PRO B CA 1
ATOM 960 C C . PRO B 1 49 ? 19.585 24.640 16.145 1.00 14.45 49 PRO B C 1
ATOM 961 O O . PRO B 1 49 ? 20.745 24.476 16.579 1.00 15.94 49 PRO B O 1
ATOM 965 N N . GLU B 1 50 ? 19.304 25.305 15.032 1.00 15.22 50 GLU B N 1
ATOM 966 C CA . GLU B 1 50 ? 20.356 25.918 14.231 1.00 16.58 50 GLU B CA 1
ATOM 967 C C . GLU B 1 50 ? 21.276 26.798 15.107 1.00 15.93 50 GLU B C 1
ATOM 968 O O . GLU B 1 50 ? 22.496 26.766 14.951 1.00 13.66 50 GLU B O 1
ATOM 974 N N . ALA B 1 51 ? 20.719 27.571 16.043 1.00 17.28 51 ALA B N 1
ATOM 975 C CA . ALA B 1 51 ? 21.605 28.426 16.882 1.00 20.38 51 ALA B CA 1
ATOM 976 C C . ALA B 1 51 ? 22.479 27.621 17.842 1.00 18.50 51 ALA B C 1
ATOM 977 O O . ALA B 1 51 ? 23.583 28.054 18.181 1.00 16.12 51 ALA B O 1
ATOM 979 N N . GLU B 1 52 ? 21.993 26.461 18.283 1.00 18.97 52 GLU B N 1
ATOM 980 C CA . GLU B 1 52 ? 22.784 25.624 19.185 1.00 19.04 52 GLU B CA 1
ATOM 981 C C . GLU B 1 52 ? 23.948 25.000 18.382 1.00 17.98 52 GLU B C 1
ATOM 982 O O . GLU B 1 52 ? 25.075 24.914 18.879 1.00 18.23 52 GLU B O 1
ATOM 996 N N . ARG B 1 54 ? 25.413 26.270 15.704 1.00 13.24 54 ARG B N 1
ATOM 997 C CA . ARG B 1 54 ? 26.345 27.396 15.508 1.00 11.60 54 ARG B CA 1
ATOM 998 C C . ARG B 1 54 ? 27.227 27.578 16.756 1.00 14.01 54 ARG B C 1
ATOM 999 O O . ARG B 1 54 ? 28.459 27.716 16.691 1.00 15.14 54 ARG B O 1
ATOM 1007 N N . ARG B 1 55 ? 26.594 27.592 17.917 1.00 15.34 55 ARG B N 1
ATOM 1008 C CA . ARG B 1 55 ? 27.342 27.774 19.179 1.00 15.73 55 ARG B CA 1
ATOM 1009 C C . ARG B 1 55 ? 28.442 26.732 19.327 1.00 12.07 55 ARG B C 1
ATOM 1010 O O . ARG B 1 55 ? 29.592 27.056 19.595 1.00 15.27 55 ARG B O 1
ATOM 1018 N N . LEU B 1 56 ? 28.068 25.464 19.184 1.00 12.66 56 LEU B N 1
ATOM 1019 C CA . LEU B 1 56 ? 29.023 24.377 19.363 1.00 11.08 56 LEU B CA 1
ATOM 1020 C C . LEU B 1 56 ? 30.217 24.452 18.399 1.00 8.76 56 LEU B C 1
ATOM 1021 O O . LEU B 1 56 ? 31.359 24.193 18.783 1.00 11.69 56 LEU B O 1
ATOM 1026 N N . VAL B 1 57 ? 29.972 24.856 17.169 1.00 10.10 57 VAL B N 1
ATOM 1027 C CA . VAL B 1 57 ? 31.074 24.995 16.210 1.00 13.21 57 VAL B CA 1
ATOM 1028 C C . VAL B 1 57 ? 31.962 26.169 16.614 1.00 16.28 57 VAL B C 1
ATOM 1029 O O . VAL B 1 57 ? 33.182 26.060 16.599 1.00 13.18 57 VAL B O 1
ATOM 1033 N N . GLN B 1 58 ? 31.344 27.286 16.990 1.00 13.27 58 GLN B N 1
ATOM 1034 C CA . GLN B 1 58 ? 32.108 28.464 17.415 1.00 16.02 58 GLN B CA 1
ATOM 1035 C C . GLN B 1 58 ? 32.860 28.173 18.741 1.00 14.56 58 GLN B C 1
ATOM 1036 O O . GLN B 1 58 ? 33.824 28.840 19.066 1.00 16.73 58 GLN B O 1
ATOM 1042 N N . GLU B 1 59 ? 32.402 27.204 19.520 1.00 18.51 59 GLU B N 1
ATOM 1043 C CA . GLU B 1 59 ? 33.088 26.869 20.771 1.00 18.86 59 GLU B CA 1
ATOM 1044 C C . GLU B 1 59 ? 34.141 25.755 20.572 1.00 20.08 59 GLU B C 1
ATOM 1045 O O . GLU B 1 59 ? 34.809 25.331 21.523 1.00 19.16 59 GLU B O 1
ATOM 1051 N N . GLY B 1 60 ? 34.312 25.298 19.334 1.00 19.95 60 GLY B N 1
ATOM 1052 C CA . GLY B 1 60 ? 35.267 24.234 19.088 1.00 17.07 60 GLY B CA 1
ATOM 1053 C C . GLY B 1 60 ? 34.743 22.903 19.605 1.00 20.22 60 GLY B C 1
ATOM 1054 O O . GLY B 1 60 ? 35.473 21.906 19.612 1.00 16.71 60 GLY B O 1
ATOM 1055 N N . ARG B 1 61 ? 33.485 22.858 20.046 1.00 19.80 61 ARG B N 1
ATOM 1056 C CA . ARG B 1 61 ? 32.927 21.597 20.544 1.00 19.00 61 ARG B CA 1
ATOM 1057 C C . ARG B 1 61 ? 32.281 20.756 19.432 1.00 16.52 61 ARG B C 1
ATOM 1058 O O . ARG B 1 61 ? 31.049 20.476 19.416 1.00 16.11 61 ARG B O 1
ATOM 1066 N N . VAL B 1 62 ? 33.143 20.339 18.509 1.00 14.38 62 VAL B N 1
ATOM 1067 C CA . VAL B 1 62 ? 32.750 19.540 17.373 1.00 11.97 62 VAL B CA 1
ATOM 1068 C C . VAL B 1 62 ? 33.812 18.477 17.072 1.00 14.60 62 VAL B C 1
ATOM 1069 O O . VAL B 1 62 ? 35.018 18.706 17.232 1.00 14.82 62 VAL B O 1
ATOM 1073 N N . ARG B 1 63 ? 33.341 17.295 16.696 1.00 11.39 63 ARG B N 1
ATOM 1074 C CA . ARG B 1 63 ? 34.189 16.179 16.360 1.00 13.09 63 ARG B CA 1
ATOM 1075 C C . ARG B 1 63 ? 33.846 15.748 14.925 1.00 12.63 63 ARG B C 1
ATOM 1076 O O . ARG B 1 63 ? 32.682 15.499 14.586 1.00 11.85 63 ARG B O 1
ATOM 1084 N N . VAL B 1 64 ? 34.845 15.658 14.079 1.00 9.76 64 VAL B N 1
ATOM 1085 C CA . VAL B 1 64 ? 34.581 15.248 12.712 1.00 11.62 64 VAL B CA 1
ATOM 1086 C C . VAL B 1 64 ? 34.940 13.774 12.617 1.00 12.86 64 VAL B C 1
ATOM 1087 O O . VAL B 1 64 ? 35.951 13.352 13.174 1.00 7.26 64 VAL B O 1
ATOM 1091 N N . GLU B 1 65 ? 34.116 12.981 11.934 1.00 10.02 65 GLU B N 1
ATOM 1092 C CA . GLU B 1 65 ? 34.431 11.553 11.801 1.00 12.57 65 GLU B CA 1
ATOM 1093 C C . GLU B 1 65 ? 34.334 11.222 10.322 1.00 12.37 65 GLU B C 1
ATOM 1094 O O . GLU B 1 65 ? 33.444 11.722 9.640 1.00 12.57 65 GLU B O 1
ATOM 1100 N N . TRP B 1 66 ? 35.252 10.394 9.824 1.00 9.32 66 TRP B N 1
ATOM 1101 C CA . TRP B 1 66 ? 35.211 10.018 8.425 1.00 13.47 66 TRP B CA 1
ATOM 1102 C C . TRP B 1 66 ? 34.463 8.702 8.349 1.00 12.09 66 TRP B C 1
ATOM 1103 O O . TRP B 1 66 ? 34.739 7.784 9.096 1.00 14.26 66 TRP B O 1
ATOM 1114 N N . VAL B 1 67 ? 33.475 8.631 7.467 1.00 12.32 67 VAL B N 1
ATOM 1115 C CA . VAL B 1 67 ? 32.692 7.421 7.330 1.00 15.22 67 VAL B CA 1
ATOM 1116 C C . VAL B 1 67 ? 33.160 6.553 6.144 1.00 18.62 67 VAL B C 1
ATOM 1117 O O . VAL B 1 67 ? 33.075 6.982 4.985 1.00 15.46 67 VAL B O 1
ATOM 1121 N N . GLU B 1 68 ? 33.648 5.355 6.464 1.00 22.45 68 GLU B N 1
ATOM 1122 C CA . GLU B 1 68 ? 34.155 4.375 5.485 1.00 24.72 68 GLU B CA 1
ATOM 1123 C C . GLU B 1 68 ? 33.317 3.083 5.569 1.00 24.22 68 GLU B C 1
ATOM 1124 O O . GLU B 1 68 ? 33.081 2.590 6.696 1.00 26.36 68 GLU B O 1
ATOM 1126 N N . HIS C 1 12 ? 47.819 45.437 12.423 1.00 31.18 12 HIS C N 1
ATOM 1127 C CA . HIS C 1 12 ? 47.449 45.499 13.868 1.00 32.30 12 HIS C CA 1
ATOM 1128 C C . HIS C 1 12 ? 46.510 44.328 14.219 1.00 30.00 12 HIS C C 1
ATOM 1129 O O . HIS C 1 12 ? 45.560 44.016 13.499 1.00 29.22 12 HIS C O 1
ATOM 1136 N N . LEU C 1 13 ? 46.805 43.665 15.323 1.00 29.56 13 LEU C N 1
ATOM 1137 C CA . LEU C 1 13 ? 46.002 42.541 15.781 1.00 29.01 13 LEU C CA 1
ATOM 1138 C C . LEU C 1 13 ? 44.984 43.087 16.780 1.00 30.30 13 LEU C C 1
ATOM 1139 O O . LEU C 1 13 ? 44.946 44.295 17.081 1.00 30.85 13 LEU C O 1
ATOM 1144 N N . VAL C 1 14 ? 44.129 42.204 17.258 1.00 26.91 14 VAL C N 1
ATOM 1145 C CA . VAL C 1 14 ? 43.161 42.570 18.274 1.00 21.99 14 VAL C CA 1
ATOM 1146 C C . VAL C 1 14 ? 43.042 41.285 19.076 1.00 24.03 14 VAL C C 1
ATOM 1147 O O . VAL C 1 14 ? 43.099 40.177 18.522 1.00 22.84 14 VAL C O 1
ATOM 1151 N N . TRP C 1 15 ? 42.931 41.439 20.384 1.00 21.87 15 TRP C N 1
ATOM 1152 C CA . TRP C 1 15 ? 42.872 40.304 21.280 1.00 25.46 15 TRP C CA 1
ATOM 1153 C C . TRP C 1 15 ? 41.750 40.493 22.270 1.00 23.04 15 TRP C C 1
ATOM 1154 O O . TRP C 1 15 ? 41.414 41.624 22.609 1.00 17.76 15 TRP C O 1
ATOM 1165 N N . ARG C 1 16 ? 41.164 39.380 22.697 1.00 20.74 16 ARG C N 1
ATOM 1166 C CA . ARG C 1 16 ? 40.093 39.370 23.684 1.00 20.98 16 ARG C CA 1
ATOM 1167 C C . ARG C 1 16 ? 40.314 38.145 24.554 1.00 20.69 16 ARG C C 1
ATOM 1168 O O . ARG C 1 16 ? 40.741 37.097 24.081 1.00 24.01 16 ARG C O 1
ATOM 1184 N N . GLY C 1 18 ? 38.592 35.904 27.974 1.00 14.85 18 GLY C N 1
ATOM 1185 C CA . GLY C 1 18 ? 37.474 35.777 28.885 1.00 15.37 18 GLY C CA 1
ATOM 1186 C C . GLY C 1 18 ? 37.176 34.312 29.080 1.00 13.65 18 GLY C C 1
ATOM 1187 O O . GLY C 1 18 ? 37.769 33.442 28.406 1.00 11.33 18 GLY C O 1
ATOM 1188 N N . ARG C 1 19 ? 36.268 34.017 30.005 1.00 14.40 19 ARG C N 1
ATOM 1189 C CA . ARG C 1 19 ? 35.949 32.614 30.263 1.00 17.94 19 ARG C CA 1
ATOM 1190 C C . ARG C 1 19 ? 34.830 32.210 29.326 1.00 20.24 19 ARG C C 1
ATOM 1191 O O . ARG C 1 19 ? 34.021 33.053 28.911 1.00 21.66 19 ARG C O 1
ATOM 1199 N N . ALA C 1 20 ? 34.790 30.935 28.961 1.00 21.61 20 ALA C N 1
ATOM 1200 C CA . ALA C 1 20 ? 33.698 30.467 28.093 1.00 24.49 20 ALA C CA 1
ATOM 1201 C C . ALA C 1 20 ? 32.431 30.418 28.991 1.00 23.54 20 ALA C C 1
ATOM 1202 O O . ALA C 1 20 ? 32.538 30.130 30.186 1.00 21.22 20 ALA C O 1
ATOM 1204 N N . GLU C 1 21 ? 31.251 30.719 28.441 1.00 26.40 21 GLU C N 1
ATOM 1205 C CA . GLU C 1 21 ? 30.011 30.701 29.235 1.00 29.41 21 GLU C CA 1
ATOM 1206 C C . GLU C 1 21 ? 29.656 29.326 29.776 1.00 31.48 21 GLU C C 1
ATOM 1207 O O . GLU C 1 21 ? 29.221 29.197 30.926 1.00 30.51 21 GLU C O 1
ATOM 1213 N N . ASP C 1 22 ? 29.881 28.303 28.955 1.00 34.83 22 ASP C N 1
ATOM 1214 C CA . ASP C 1 22 ? 29.550 26.914 29.297 1.00 38.30 22 ASP C CA 1
ATOM 1215 C C . ASP C 1 22 ? 30.590 26.030 29.967 1.00 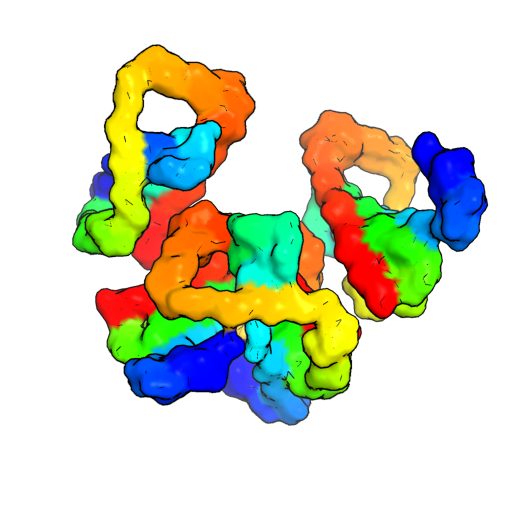38.50 22 ASP C C 1
ATOM 1216 O O . ASP C 1 22 ? 30.223 25.048 30.612 1.00 37.77 22 ASP C O 1
ATOM 1221 N N . GLU C 1 23 ? 31.871 26.345 29.800 1.00 37.60 23 GLU C N 1
ATOM 1222 C CA . GLU C 1 23 ? 32.944 25.523 30.366 1.00 35.48 23 GLU C CA 1
ATOM 1223 C C . GLU C 1 23 ? 33.935 26.355 31.179 1.00 33.78 23 GLU C C 1
ATOM 1224 O O . GLU C 1 23 ? 34.110 27.543 30.939 1.00 29.15 23 GLU C O 1
ATOM 1230 N N . ASP C 1 24 ? 34.613 25.705 32.115 1.00 30.96 24 ASP C N 1
ATOM 1231 C CA . ASP C 1 24 ? 35.606 26.383 32.938 1.00 30.77 24 ASP C CA 1
ATOM 1232 C C . ASP C 1 24 ? 36.941 26.439 32.182 1.00 25.79 24 ASP C C 1
ATOM 1233 O O . ASP C 1 24 ? 37.922 25.782 32.542 1.00 26.13 24 ASP C O 1
ATOM 1238 N N . VAL C 1 25 ? 36.977 27.272 31.148 1.00 22.59 25 VAL C N 1
ATOM 1239 C CA . VAL C 1 25 ? 38.174 27.401 30.290 1.00 20.62 25 VAL C CA 1
ATOM 1240 C C . VAL C 1 25 ? 38.370 28.842 29.830 1.00 20.90 25 VAL C C 1
ATOM 1241 O O . VAL C 1 25 ? 37.411 29.536 29.538 1.00 19.42 25 VAL C O 1
ATOM 1245 N N . LEU C 1 26 ? 39.610 29.297 29.815 1.00 16.23 26 LEU C N 1
ATOM 1246 C CA . LEU C 1 26 ? 39.924 30.652 29.378 1.00 17.80 26 LEU C CA 1
ATOM 1247 C C . LEU C 1 26 ? 39.995 30.646 27.852 1.00 20.24 26 LEU C C 1
ATOM 1248 O O . LEU C 1 26 ? 40.740 29.847 27.264 1.00 22.73 26 LEU C O 1
ATOM 1253 N N . VAL C 1 27 ? 39.195 31.483 27.195 1.00 19.11 27 VAL C N 1
ATOM 1254 C CA . VAL C 1 27 ? 39.257 31.540 25.732 1.00 16.02 27 VAL C CA 1
ATOM 1255 C C . VAL C 1 27 ? 40.021 32.814 25.357 1.00 16.19 27 VAL C C 1
ATOM 1256 O O . VAL C 1 27 ? 39.685 33.913 25.835 1.00 12.25 27 VAL C O 1
ATOM 1260 N N . VAL C 1 28 ? 41.048 32.679 24.525 1.00 14.34 28 VAL C N 1
ATOM 1261 C CA . VAL C 1 28 ? 41.826 33.836 24.036 1.00 13.05 28 VAL C CA 1
ATOM 1262 C C . VAL C 1 28 ? 41.567 33.954 22.533 1.00 14.24 28 VAL C C 1
ATOM 1263 O O . VAL C 1 28 ? 41.901 33.044 21.780 1.00 10.61 28 VAL C O 1
ATOM 1267 N N . ARG C 1 29 ? 40.937 35.042 22.088 1.00 11.88 29 ARG C N 1
ATOM 1268 C CA . ARG C 1 29 ? 40.658 35.202 20.667 1.00 11.68 29 ARG C CA 1
ATOM 1269 C C . ARG C 1 29 ? 41.596 36.255 20.126 1.00 13.49 29 ARG C C 1
ATOM 1270 O O . ARG C 1 29 ? 41.869 37.248 20.807 1.00 13.71 29 ARG C O 1
ATOM 1278 N N . VAL C 1 30 ? 42.088 36.039 18.916 1.00 14.34 30 VAL C N 1
ATOM 1279 C CA . VAL C 1 30 ? 42.996 36.979 18.276 1.00 17.07 30 VAL C CA 1
ATOM 1280 C C . VAL C 1 30 ? 42.759 36.963 16.750 1.00 20.70 30 VAL C C 1
ATOM 1281 O O . VAL C 1 30 ? 42.267 35.964 16.191 1.00 15.98 30 VAL C O 1
ATOM 1285 N N . GLY C 1 31 ? 43.063 38.083 16.092 1.00 19.15 31 GLY C N 1
ATOM 1286 C CA . GLY C 1 31 ? 42.890 38.177 14.649 1.00 19.08 31 GLY C CA 1
ATOM 1287 C C . GLY C 1 31 ? 43.288 39.579 14.253 1.00 18.36 31 GLY C C 1
ATOM 1288 O O . GLY C 1 31 ? 43.707 40.325 15.130 1.00 17.58 31 GLY C O 1
ATOM 1289 N N . LEU C 1 32 ? 43.202 39.922 12.962 1.00 15.04 32 LEU C N 1
ATOM 1290 C CA . LEU C 1 32 ? 43.525 41.278 12.492 1.00 18.66 32 LEU C CA 1
ATOM 1291 C C . LEU C 1 32 ? 42.461 42.296 12.946 1.00 17.49 32 LEU C C 1
ATOM 1292 O O . LEU C 1 32 ? 41.292 41.935 13.166 1.00 15.58 32 LEU C O 1
ATOM 1297 N N . ALA C 1 33 ? 42.862 43.571 13.047 1.00 20.41 33 ALA C N 1
ATOM 1298 C CA . ALA C 1 33 ? 41.949 44.655 13.460 1.00 22.62 33 ALA C CA 1
ATOM 1299 C C . ALA C 1 33 ? 40.712 44.667 12.567 1.00 23.29 33 ALA C C 1
ATOM 1300 O O . ALA C 1 33 ? 39.590 44.978 13.014 1.00 22.20 33 ALA C O 1
ATOM 1302 N N . SER C 1 34 ? 40.915 44.341 11.299 1.00 22.99 34 SER C N 1
ATOM 1303 C CA . SER C 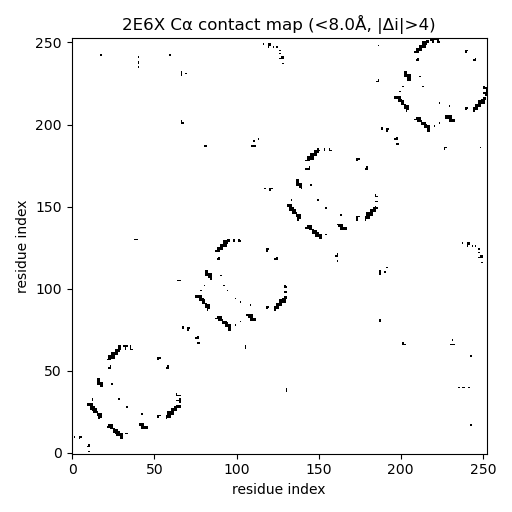1 34 ? 39.804 44.310 10.364 1.00 23.33 34 SER C CA 1
ATOM 1304 C C . SER C 1 34 ? 38.780 43.247 10.760 1.00 24.17 34 SER C C 1
ATOM 1305 O O . SER C 1 34 ? 37.631 43.312 10.342 1.00 23.25 34 SER C O 1
ATOM 1308 N N . ALA C 1 35 ? 39.181 42.271 11.575 1.00 21.22 35 ALA C N 1
ATOM 1309 C CA . ALA C 1 35 ? 38.237 41.221 11.977 1.00 19.75 35 ALA C CA 1
ATOM 1310 C C . ALA C 1 35 ? 37.366 41.605 13.178 1.00 17.79 35 ALA C C 1
ATOM 1311 O O . ALA C 1 35 ? 36.455 40.845 13.591 1.00 11.47 35 ALA C O 1
ATOM 1313 N N . THR C 1 36 ? 37.632 42.782 13.751 1.00 18.10 36 THR C N 1
ATOM 1314 C CA . THR C 1 36 ? 36.885 43.191 14.945 1.00 19.26 36 THR C CA 1
ATOM 1315 C C . THR C 1 36 ? 35.362 42.967 14.928 1.00 23.12 36 THR C C 1
ATOM 1316 O O . THR C 1 36 ? 34.781 42.521 15.921 1.00 22.47 36 THR C O 1
ATOM 1320 N N . PRO C 1 37 ? 34.688 43.314 13.828 1.00 24.73 37 PRO C N 1
ATOM 1321 C CA . PRO C 1 37 ? 33.244 43.092 13.804 1.00 27.83 37 PRO C CA 1
ATOM 1322 C C . PRO C 1 37 ? 32.894 41.613 14.003 1.00 28.18 37 PRO C C 1
ATOM 1323 O O . PRO C 1 37 ? 31.868 41.291 14.604 1.00 29.46 37 PRO C O 1
ATOM 1327 N N . ARG C 1 38 ? 33.752 40.724 13.505 1.00 27.99 38 ARG C N 1
ATOM 1328 C CA . ARG C 1 38 ? 33.522 39.292 13.632 1.00 29.18 38 ARG C CA 1
ATOM 1329 C C . ARG C 1 38 ? 33.615 38.783 15.080 1.00 28.56 38 ARG C C 1
ATOM 1330 O O . ARG C 1 38 ? 33.043 37.752 15.411 1.00 27.16 38 ARG C O 1
ATOM 1338 N N . PHE C 1 39 ? 34.344 39.489 15.943 1.00 30.07 39 PHE C N 1
ATOM 1339 C CA . PHE C 1 39 ? 34.468 39.041 17.333 1.00 29.91 39 PHE C CA 1
ATOM 1340 C C . PHE C 1 39 ? 33.126 39.080 18.019 1.00 32.01 39 PHE C C 1
ATOM 1341 O O . PHE C 1 39 ? 32.772 38.152 18.751 1.00 32.64 39 PHE C O 1
ATOM 1349 N N . ARG C 1 40 ? 32.387 40.159 17.789 1.00 34.10 40 ARG C N 1
ATOM 1350 C CA . ARG C 1 40 ? 31.071 40.328 18.394 1.00 36.57 40 ARG C CA 1
ATOM 1351 C C . ARG C 1 40 ? 30.068 39.232 18.063 1.00 37.19 40 ARG C C 1
ATOM 1352 O O . ARG C 1 40 ? 29.188 38.944 18.871 1.00 39.10 40 ARG C O 1
ATOM 1360 N N . GLU C 1 41 ? 30.189 38.623 16.884 1.00 36.59 41 GLU C N 1
ATOM 1361 C CA . GLU C 1 41 ? 29.259 37.570 16.476 1.00 35.41 41 GLU C CA 1
ATOM 1362 C C . GLU C 1 41 ? 29.527 36.279 17.239 1.00 32.50 41 GLU C C 1
ATOM 1363 O O . GLU C 1 41 ? 28.717 35.361 17.220 1.00 32.16 41 GLU C O 1
ATOM 1369 N N . LEU C 1 42 ? 30.662 36.220 17.924 1.00 28.24 42 LEU C N 1
ATOM 1370 C CA . LEU C 1 42 ? 31.013 35.025 18.667 1.00 25.16 42 LEU C CA 1
ATOM 1371 C C . LEU C 1 42 ? 30.337 34.947 20.039 1.00 24.66 42 LEU C C 1
ATOM 1372 O O . LEU C 1 42 ? 29.883 35.946 20.588 1.00 20.96 42 LEU C O 1
ATOM 1377 N N . PRO C 1 43 ? 30.277 33.744 20.612 1.00 24.22 43 PRO C N 1
ATOM 1378 C CA . PRO C 1 43 ? 29.649 33.612 21.929 1.00 23.81 43 PRO C CA 1
ATOM 1379 C C . PRO C 1 43 ? 30.310 34.606 22.867 1.00 22.73 43 PRO C C 1
ATOM 1380 O O . PRO C 1 43 ? 31.535 34.737 22.872 1.00 21.57 43 PRO C O 1
ATOM 1384 N N . ARG C 1 44 ? 29.498 35.333 23.630 1.00 22.36 44 ARG C N 1
ATOM 1385 C CA . ARG C 1 44 ? 30.005 36.340 24.566 1.00 25.47 44 ARG C CA 1
ATOM 1386 C C . ARG C 1 44 ? 30.872 35.701 25.663 1.00 22.47 44 ARG C C 1
ATOM 1387 O O . ARG C 1 44 ? 30.434 34.771 26.308 1.00 24.70 44 ARG C O 1
ATOM 1395 N N . LEU C 1 45 ? 32.105 36.177 25.864 1.00 22.31 45 LEU C N 1
ATOM 1396 C CA . LEU C 1 45 ? 32.955 35.605 26.918 1.00 21.38 45 LEU C CA 1
ATOM 1397 C C . LEU C 1 45 ? 32.685 36.309 28.249 1.00 22.62 45 LEU C C 1
ATOM 1398 O O . LEU C 1 45 ? 32.354 37.490 28.256 1.00 20.85 45 LEU C O 1
ATOM 1403 N N . LEU C 1 46 ? 32.838 35.592 29.364 1.00 22.70 46 LEU C N 1
ATOM 1404 C CA . LEU C 1 46 ? 32.601 36.176 30.688 1.00 23.12 46 LEU C CA 1
ATOM 1405 C C . LEU C 1 46 ? 33.832 36.857 31.256 1.00 23.89 46 LEU C C 1
ATOM 1406 O O . LEU C 1 46 ? 34.951 36.376 31.087 1.00 18.06 46 LEU C O 1
ATOM 1411 N N . ASN C 1 47 ? 33.644 37.979 31.948 1.00 23.14 47 ASN C N 1
ATOM 1412 C CA . ASN C 1 47 ? 34.804 38.594 32.551 1.00 30.91 47 ASN C CA 1
ATOM 1413 C C . ASN C 1 47 ? 35.240 37.741 33.726 1.00 30.44 47 ASN C C 1
ATOM 1414 O O . ASN C 1 47 ? 34.463 36.957 34.267 1.00 29.51 47 ASN C O 1
ATOM 1419 N N . LEU C 1 48 ? 36.506 37.855 34.081 1.00 29.36 48 LEU C N 1
ATOM 1420 C CA . LEU C 1 48 ? 37.049 37.074 35.183 1.00 29.29 48 LEU C CA 1
ATOM 1421 C C . LEU C 1 48 ? 38.020 37.920 35.970 1.00 28.53 48 LEU C C 1
ATOM 1422 O O . L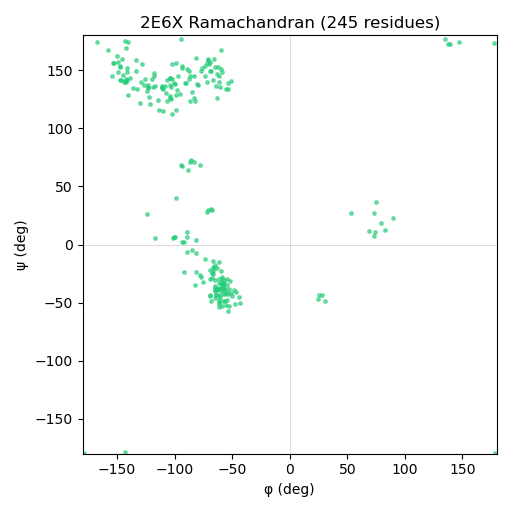EU C 1 48 ? 38.608 38.853 35.428 1.00 27.69 48 LEU C O 1
ATOM 1427 N N . PRO C 1 49 ? 38.176 37.624 37.265 1.00 28.11 49 PRO C N 1
ATOM 1428 C CA . PRO C 1 49 ? 39.117 38.392 38.077 1.00 30.16 49 PRO C CA 1
ATOM 1429 C C . PRO C 1 49 ? 40.469 37.840 37.655 1.00 28.59 49 PRO C C 1
ATOM 1430 O O . PRO C 1 49 ? 40.544 36.667 37.274 1.00 24.28 49 PRO C O 1
ATOM 1434 N N . GLU C 1 50 ? 41.526 38.646 37.740 1.00 29.86 50 GLU C N 1
ATOM 1435 C CA . GLU C 1 50 ? 42.865 38.190 37.358 1.00 31.49 50 GLU C CA 1
ATOM 1436 C C . GLU C 1 50 ? 43.237 36.855 38.001 1.00 30.05 50 GLU C C 1
ATOM 1437 O O . GLU C 1 50 ? 43.778 35.971 37.336 1.00 23.78 50 GLU C O 1
ATOM 1443 N N . ALA C 1 51 ? 42.946 36.710 39.292 1.00 27.03 51 ALA C N 1
ATOM 1444 C CA . ALA C 1 51 ? 43.268 35.477 39.993 1.00 28.11 51 ALA C CA 1
ATOM 1445 C C . ALA C 1 51 ? 42.666 34.257 39.294 1.00 28.31 51 ALA C C 1
ATOM 1446 O O . ALA C 1 51 ? 43.316 33.217 39.173 1.00 25.28 51 ALA C O 1
ATOM 1448 N N . GLU C 1 52 ? 41.432 34.382 38.821 1.00 28.02 52 GLU C N 1
ATOM 1449 C CA . GLU C 1 52 ? 40.795 33.249 38.149 1.00 26.35 52 GLU C CA 1
ATOM 1450 C C . GLU C 1 52 ? 41.488 32.973 36.806 1.00 21.62 52 GLU C C 1
ATOM 1451 O O . GLU C 1 52 ? 41.695 31.821 36.404 1.00 17.73 52 GLU C O 1
ATOM 1465 N N . ARG C 1 54 ? 44.567 33.532 36.200 1.00 13.67 54 ARG C N 1
ATOM 1466 C CA . ARG C 1 54 ? 45.851 32.899 36.536 1.00 14.47 54 ARG C CA 1
ATOM 1467 C C . ARG C 1 54 ? 45.627 31.407 36.747 1.00 12.27 54 ARG C C 1
ATOM 1468 O O . ARG C 1 54 ? 46.397 30.566 36.287 1.00 12.64 54 ARG C O 1
ATOM 1476 N N . ARG C 1 55 ? 44.546 31.103 37.452 1.00 13.86 55 ARG C N 1
ATOM 1477 C CA . ARG C 1 55 ? 44.205 29.738 37.785 1.00 17.81 55 ARG C CA 1
ATOM 1478 C C . ARG C 1 55 ? 44.043 28.907 36.520 1.00 16.88 55 ARG C C 1
ATOM 1479 O O . ARG C 1 55 ? 44.654 27.834 36.375 1.00 15.14 55 ARG C O 1
ATOM 1487 N N . LEU C 1 56 ? 43.209 29.404 35.616 1.00 14.08 56 LEU C N 1
ATOM 1488 C CA . LEU C 1 56 ? 42.941 28.704 34.358 1.00 15.18 56 LEU C CA 1
ATOM 1489 C C . LEU C 1 56 ? 44.214 28.535 33.548 1.00 12.25 56 LEU C C 1
ATOM 1490 O O . LEU C 1 56 ? 44.496 27.446 33.070 1.00 19.79 56 LEU C O 1
ATOM 1495 N N . VAL C 1 57 ? 45.021 29.581 33.425 1.00 14.04 57 VAL C N 1
ATOM 1496 C CA . VAL C 1 57 ? 46.265 29.462 32.637 1.00 13.29 57 VAL C CA 1
ATOM 1497 C C . VAL C 1 57 ? 47.181 28.403 33.256 1.00 15.50 57 VAL C C 1
ATOM 1498 O O . VAL C 1 57 ? 47.596 27.452 32.587 1.00 14.63 57 VAL C O 1
ATOM 1502 N N . GLN C 1 58 ? 47.479 28.547 34.548 1.00 15.21 58 GLN C N 1
ATOM 1503 C CA . GLN C 1 58 ? 48.379 27.605 35.192 1.00 17.06 58 GLN C CA 1
ATOM 1504 C C . GLN C 1 58 ? 47.903 26.144 35.173 1.00 18.00 58 GLN C C 1
ATOM 1505 O O . GLN C 1 58 ? 48.722 25.228 35.253 1.00 19.97 58 GLN C O 1
ATOM 1511 N N . GLU C 1 59 ? 46.595 25.933 35.028 1.00 20.45 59 GLU C N 1
ATOM 1512 C CA . GLU C 1 59 ? 46.050 24.594 34.969 1.00 22.20 59 GLU C CA 1
ATOM 1513 C C . GLU C 1 59 ? 46.004 24.058 33.543 1.00 22.73 59 GLU C C 1
ATOM 1514 O O . GLU C 1 59 ? 45.680 22.900 33.328 1.00 22.83 59 GLU C O 1
ATOM 1520 N N . GLY C 1 60 ? 46.331 24.910 32.575 1.00 20.64 60 GLY C N 1
ATOM 1521 C CA . GLY C 1 60 ? 46.327 24.489 31.187 1.00 18.55 60 GLY C CA 1
ATOM 1522 C C . GLY C 1 60 ? 44.942 24.459 30.615 1.00 19.42 60 GLY C C 1
ATOM 1523 O O . GLY C 1 60 ? 44.720 23.815 29.584 1.00 17.43 60 GLY C O 1
ATOM 1524 N N . ARG C 1 61 ? 44.011 25.156 31.264 1.00 18.33 61 ARG C N 1
ATOM 1525 C CA . ARG C 1 61 ? 42.626 25.189 30.790 1.00 19.49 61 ARG C CA 1
ATOM 1526 C C . ARG C 1 61 ? 42.417 26.417 29.915 1.00 21.29 61 ARG C C 1
ATOM 1527 O O . ARG C 1 61 ? 41.687 27.359 30.296 1.00 16.79 61 ARG C O 1
ATOM 1535 N N . VAL C 1 62 ? 43.047 26.420 28.746 1.00 19.59 62 VAL C N 1
ATOM 1536 C CA . VAL C 1 62 ? 42.905 27.568 27.861 1.00 25.15 62 VAL C CA 1
ATOM 1537 C C . VAL C 1 62 ? 42.898 27.167 26.395 1.00 26.23 62 VAL C C 1
ATOM 1538 O O . VAL C 1 62 ? 43.516 26.175 25.998 1.00 27.54 62 VAL C O 1
ATOM 1542 N N . ARG C 1 63 ? 42.128 27.886 25.596 1.00 27.53 63 ARG C N 1
ATOM 1543 C CA . ARG C 1 63 ? 42.138 27.629 24.172 1.00 25.17 63 ARG C CA 1
ATOM 1544 C C . ARG C 1 63 ? 42.272 28.979 23.456 1.00 20.68 63 ARG C C 1
ATOM 1545 O O . ARG C 1 63 ? 41.619 29.983 23.831 1.00 15.83 63 ARG C O 1
ATOM 1553 N N . VAL C 1 64 ? 43.175 29.012 22.479 1.00 16.57 64 VAL C N 1
ATOM 1554 C CA . VAL C 1 64 ? 43.451 30.220 21.689 1.00 16.89 64 VAL C CA 1
ATOM 1555 C C . VAL C 1 64 ? 42.789 30.033 20.328 1.00 17.27 64 VAL C C 1
ATOM 1556 O O . VAL C 1 64 ? 43.002 29.013 19.644 1.00 17.97 64 VAL C O 1
ATOM 1560 N N . GLU C 1 65 ? 41.964 30.992 19.933 1.00 16.30 65 GLU C N 1
ATOM 1561 C CA . GLU C 1 65 ? 41.284 30.866 18.657 1.00 14.74 65 GLU C CA 1
ATOM 1562 C C . GLU C 1 65 ? 41.498 32.095 17.775 1.00 14.83 65 GLU C C 1
ATOM 1563 O O . GLU C 1 65 ? 41.483 33.260 18.251 1.00 13.63 65 GLU C O 1
ATOM 1569 N N . TRP C 1 66 ? 41.747 31.834 16.498 1.00 8.81 66 TRP C N 1
ATOM 1570 C CA . TRP C 1 66 ? 41.943 32.918 15.542 1.00 10.76 66 TRP C CA 1
ATOM 1571 C C . TRP C 1 66 ? 40.605 33.286 14.924 1.00 11.71 66 TRP C C 1
ATOM 1572 O O . TRP C 1 66 ? 39.796 32.407 14.599 1.00 10.31 66 TRP C O 1
ATOM 1583 N N . VAL C 1 67 ? 40.372 34.579 14.753 1.00 11.88 67 VAL C N 1
ATOM 1584 C CA . VAL C 1 67 ? 39.137 35.056 14.185 1.00 14.13 67 VAL C CA 1
ATOM 1585 C C . VAL C 1 67 ? 39.209 35.626 12.775 1.00 20.02 67 VAL C C 1
ATOM 1586 O O . VAL C 1 67 ? 40.060 36.460 12.449 1.00 17.75 67 VAL C O 1
ATOM 1590 N N . GLU C 1 68 ? 38.215 35.218 11.993 1.00 27.39 68 GLU C N 1
ATOM 1591 C CA . GLU C 1 68 ? 37.982 35.606 10.595 1.00 33.90 68 GLU C CA 1
ATOM 1592 C C . GLU C 1 68 ? 38.717 34.629 9.705 1.00 35.40 68 GLU C C 1
ATOM 1593 O O . GLU C 1 68 ? 38.964 34.852 8.527 1.00 38.93 68 GLU C O 1
ATOM 1599 N N . GLU C 1 69 ? 38.955 33.474 10.297 1.00 38.38 69 GLU C N 1
ATOM 1600 C CA . GLU C 1 69 ? 39.619 32.373 9.656 1.00 37.09 69 GLU C CA 1
ATOM 1601 C C . GLU C 1 69 ? 40.867 32.679 8.891 1.00 36.71 69 GLU C C 1
ATOM 1602 O O . GLU C 1 69 ? 41.292 33.852 8.799 1.00 35.32 69 GLU C O 1
ATOM 1617 N N . GLU D 1 2 ? 19.134 16.458 10.624 1.00 31.57 2 GLU D N 1
ATOM 1618 C CA . GLU D 1 2 ? 19.305 17.887 10.775 1.00 29.31 2 GLU D CA 1
ATOM 1619 C C . GLU D 1 2 ? 18.917 18.714 9.550 1.00 30.45 2 GLU D C 1
ATOM 1620 O O . GLU D 1 2 ? 18.284 19.761 9.692 1.00 28.03 2 GLU D O 1
ATOM 1626 N N . LYS D 1 3 ? 19.284 18.265 8.354 1.00 31.00 3 LYS D N 1
ATOM 1627 C CA . LYS D 1 3 ? 18.943 19.021 7.149 1.00 30.30 3 LYS D CA 1
ATOM 1628 C C . LYS D 1 3 ? 17.432 19.169 7.037 1.00 30.93 3 LYS D C 1
ATOM 1629 O O . LYS D 1 3 ? 16.936 20.230 6.640 1.00 28.79 3 LYS D O 1
ATOM 1631 N N . ASP D 1 4 ? 16.723 18.091 7.373 1.00 31.92 4 ASP D N 1
ATOM 1632 C CA . ASP D 1 4 ? 15.257 18.042 7.326 1.00 33.35 4 ASP D CA 1
ATOM 1633 C C . ASP D 1 4 ? 14.679 19.069 8.282 1.00 30.75 4 ASP D C 1
ATOM 1634 O O . ASP D 1 4 ? 13.810 19.858 7.913 1.00 31.52 4 ASP D O 1
ATOM 1639 N N . LEU D 1 5 ? 15.143 19.039 9.522 1.00 28.64 5 LEU D N 1
ATOM 1640 C CA . LEU D 1 5 ? 14.684 20.007 10.510 1.00 25.93 5 LEU D CA 1
ATOM 1641 C C . LEU D 1 5 ? 14.864 21.429 9.978 1.00 25.72 5 LEU D C 1
ATOM 1642 O O . LEU D 1 5 ? 13.909 22.188 9.884 1.00 23.07 5 LEU D O 1
ATOM 1647 N N . LEU D 1 6 ? 16.097 21.780 9.619 1.00 25.11 6 LEU D N 1
ATOM 1648 C CA . LEU D 1 6 ? 16.405 23.139 9.151 1.00 25.34 6 LEU D CA 1
ATOM 1649 C C . LEU D 1 6 ? 15.565 23.544 7.962 1.00 27.62 6 LEU D C 1
ATOM 1650 O O . LEU D 1 6 ? 15.225 24.724 7.805 1.00 25.45 6 LEU D O 1
ATOM 1655 N N . ASP D 1 7 ? 15.199 22.563 7.146 1.00 28.82 7 ASP D N 1
ATOM 1656 C CA . ASP D 1 7 ? 14.381 22.845 5.971 1.00 32.27 7 ASP D CA 1
ATOM 1657 C C . ASP D 1 7 ? 12.974 23.364 6.361 1.00 32.03 7 ASP D C 1
ATOM 1658 O O . ASP D 1 7 ? 12.383 24.158 5.639 1.00 29.79 7 ASP D O 1
ATOM 1663 N N . LYS D 1 8 ? 12.457 22.921 7.505 1.00 30.99 8 LYS D N 1
ATOM 1664 C CA . LYS D 1 8 ? 11.135 23.338 7.996 1.00 32.07 8 LYS D CA 1
ATOM 1665 C C . LYS D 1 8 ? 11.146 24.811 8.414 1.00 30.78 8 LYS D C 1
ATOM 1666 O O . LYS D 1 8 ? 10.088 25.453 8.487 1.00 31.51 8 LYS D O 1
ATOM 1672 N N . LEU D 1 9 ? 12.337 25.331 8.714 1.00 25.63 9 LEU D N 1
ATOM 1673 C CA . LEU D 1 9 ? 12.500 26.724 9.094 1.00 24.15 9 LEU D CA 1
ATOM 1674 C C . LEU D 1 9 ? 12.990 27.531 7.888 1.00 23.04 9 LEU D C 1
ATOM 1675 O O . LEU D 1 9 ? 13.331 28.708 8.025 1.00 20.70 9 LEU D O 1
ATOM 1680 N N . GLY D 1 10 ? 13.048 26.894 6.714 1.00 22.35 10 GLY D N 1
ATOM 1681 C CA . GLY D 1 10 ? 13.511 27.595 5.526 1.00 24.24 10 GLY D CA 1
ATOM 1682 C C . GLY D 1 10 ? 15.018 27.870 5.478 1.00 25.36 10 GLY D C 1
ATOM 1683 O O . GLY D 1 10 ? 15.469 28.835 4.846 1.00 25.02 10 GLY D O 1
ATOM 1684 N N . GLN D 1 11 ? 15.814 27.046 6.148 1.00 23.04 11 GLN D N 1
ATOM 1685 C CA . GLN D 1 11 ? 17.241 27.267 6.135 1.00 23.96 11 GLN D CA 1
ATOM 1686 C C . GLN D 1 11 ? 17.977 26.104 5.499 1.00 25.10 11 GLN D C 1
ATOM 1687 O O . GLN D 1 11 ? 17.557 24.954 5.579 1.00 20.05 11 GLN D O 1
ATOM 1693 N N . HIS D 1 12 ? 19.086 26.428 4.852 1.00 25.80 12 HIS D N 1
ATOM 1694 C CA . HIS D 1 12 ? 19.880 25.430 4.168 1.00 26.11 12 HIS D CA 1
ATOM 1695 C C . HIS D 1 12 ? 21.338 25.744 4.387 1.00 24.45 12 HIS D C 1
ATOM 1696 O O . HIS D 1 12 ? 21.769 26.880 4.199 1.00 21.98 12 HIS D O 1
ATOM 1703 N N . LEU D 1 13 ? 22.074 24.733 4.829 1.00 24.18 13 LEU D N 1
ATOM 1704 C CA . LEU D 1 13 ? 23.494 24.879 5.113 1.00 25.83 13 LEU D CA 1
ATOM 1705 C C . LEU D 1 13 ? 24.313 24.647 3.869 1.00 25.85 13 LEU D C 1
ATOM 1706 O O . LEU D 1 13 ? 23.945 23.824 3.015 1.00 25.42 13 LEU D O 1
ATOM 1711 N N . VAL D 1 14 ? 25.410 25.396 3.768 1.00 22.98 14 VAL D N 1
ATOM 1712 C CA . VAL D 1 14 ? 26.353 25.299 2.653 1.00 22.92 14 VAL D CA 1
ATOM 1713 C C . VAL D 1 14 ? 27.611 24.687 3.269 1.00 24.24 14 VAL D C 1
ATOM 1714 O O . VAL D 1 14 ? 28.011 25.094 4.372 1.00 19.29 14 VAL D O 1
ATOM 1718 N N . TRP D 1 15 ? 28.198 23.696 2.592 1.00 23.05 15 TRP D N 1
ATOM 1719 C CA . TRP D 1 15 ? 29.404 23.053 3.099 1.00 26.54 15 TRP D CA 1
ATOM 1720 C C . TRP D 1 15 ? 30.565 23.209 2.132 1.00 25.90 15 TRP D C 1
ATOM 1721 O O . TRP D 1 15 ? 30.377 23.161 0.914 1.00 24.05 15 TRP D O 1
ATOM 1732 N N . ARG D 1 16 ? 31.770 23.405 2.664 1.00 23.10 16 ARG D N 1
ATOM 1733 C CA . ARG D 1 16 ? 32.947 23.500 1.813 1.00 21.38 16 ARG D CA 1
ATOM 1734 C C . ARG D 1 16 ? 34.051 22.815 2.600 1.00 21.85 16 ARG D C 1
ATOM 1735 O O . ARG D 1 16 ? 34.061 22.850 3.842 1.00 18.16 16 ARG D O 1
ATOM 1751 N N . GLY D 1 18 ? 38.447 21.445 2.424 1.00 21.17 18 GLY D N 1
ATOM 1752 C CA . GLY D 1 18 ? 39.717 21.409 1.719 1.00 19.01 18 GLY D CA 1
ATOM 1753 C C . GLY D 1 18 ? 40.857 21.704 2.665 1.00 18.16 18 GLY D C 1
ATOM 1754 O O . GLY D 1 18 ? 40.668 22.021 3.864 1.00 16.12 18 GLY D O 1
ATOM 1755 N N . ARG D 1 19 ? 42.064 21.638 2.124 1.00 18.96 19 ARG D N 1
ATOM 1756 C CA . ARG D 1 19 ? 43.232 21.907 2.916 1.00 16.88 19 ARG D CA 1
ATOM 1757 C C . ARG D 1 19 ? 43.393 23.415 3.038 1.00 19.61 19 ARG D C 1
ATOM 1758 O O . ARG D 1 19 ? 43.180 24.153 2.066 1.00 16.94 19 ARG D O 1
ATOM 1766 N N . ALA D 1 20 ? 43.719 23.872 4.238 1.00 20.03 20 ALA D N 1
ATOM 1767 C CA . ALA D 1 20 ? 43.899 25.295 4.468 1.00 25.44 20 ALA D CA 1
ATOM 1768 C C . ALA D 1 20 ? 45.158 25.711 3.739 1.00 27.79 20 ALA D C 1
ATOM 1769 O O . ALA D 1 20 ? 46.085 24.923 3.589 1.00 28.09 20 ALA D O 1
ATOM 1771 N N . GLU D 1 21 ? 45.204 26.948 3.281 1.00 32.08 21 GLU D N 1
ATOM 1772 C CA . GLU D 1 21 ? 46.405 27.398 2.601 1.00 37.58 21 GLU D CA 1
ATOM 1773 C C . GLU D 1 21 ? 47.416 27.665 3.708 1.00 38.27 21 GLU D C 1
ATOM 1774 O O . GLU D 1 21 ? 47.053 28.005 4.830 1.00 40.70 21 GLU D O 1
ATOM 1780 N N . ASP D 1 22 ? 48.688 27.476 3.403 1.00 38.49 22 ASP D N 1
ATOM 1781 C CA . ASP D 1 22 ? 49.748 27.699 4.372 1.00 37.97 22 ASP D CA 1
ATOM 1782 C C . ASP D 1 22 ? 49.590 26.969 5.699 1.00 33.77 22 ASP D C 1
ATOM 1783 O O . ASP D 1 22 ? 50.109 27.426 6.711 1.00 33.00 22 ASP D O 1
ATOM 1788 N N . GLU D 1 23 ? 48.900 25.831 5.703 1.00 28.34 23 GLU D N 1
ATOM 1789 C CA . GLU D 1 23 ? 48.731 25.056 6.940 1.00 22.82 23 GLU D CA 1
ATOM 1790 C C . GLU D 1 23 ? 48.615 23.541 6.718 1.00 23.40 23 GLU D C 1
ATOM 1791 O O . GLU D 1 23 ? 48.270 23.078 5.629 1.00 17.61 23 GLU D O 1
ATOM 1797 N N . ASP D 1 24 ? 48.924 22.769 7.756 1.00 22.61 24 ASP D N 1
ATOM 1798 C CA . ASP D 1 24 ? 48.829 21.309 7.661 1.00 25.41 24 ASP D CA 1
ATOM 1799 C C . ASP D 1 24 ? 47.539 20.761 8.271 1.00 22.45 24 ASP D C 1
ATOM 1800 O O . ASP D 1 24 ? 47.574 19.733 8.942 1.00 20.29 24 ASP D O 1
ATOM 1805 N N . VAL D 1 25 ? 46.411 21.440 8.056 1.00 18.72 25 VAL D N 1
ATOM 1806 C CA . VAL D 1 25 ? 45.146 20.938 8.601 1.00 16.45 25 VAL D CA 1
ATOM 1807 C C . VAL D 1 25 ? 44.060 20.981 7.537 1.00 13.99 25 VAL D C 1
ATOM 1808 O O . VAL D 1 25 ? 44.180 21.723 6.552 1.00 11.68 25 VAL D O 1
ATOM 1812 N N . LEU D 1 26 ? 43.028 20.172 7.735 1.00 9.63 26 LEU D N 1
ATOM 1813 C CA . LEU D 1 26 ? 41.848 20.126 6.864 1.00 9.89 26 LEU D CA 1
ATOM 1814 C C . LEU D 1 26 ? 40.867 21.129 7.445 1.00 14.32 26 LEU D C 1
ATOM 1815 O O . LEU D 1 26 ? 40.731 21.205 8.663 1.00 16.36 26 LEU D O 1
ATOM 1820 N N . VAL D 1 27 ? 40.184 21.894 6.599 1.00 13.82 27 VAL D N 1
ATOM 1821 C CA . VAL D 1 27 ? 39.188 22.849 7.066 1.00 12.65 27 VAL D CA 1
ATOM 1822 C C . VAL D 1 27 ? 37.821 22.465 6.519 1.00 12.85 27 VAL D C 1
ATOM 1823 O O . VAL D 1 27 ? 37.711 22.064 5.348 1.00 16.65 27 VAL D O 1
ATOM 1827 N N . VAL D 1 28 ? 36.800 22.520 7.369 1.00 13.44 28 VAL D N 1
ATOM 1828 C CA . VAL D 1 28 ? 35.406 22.253 6.966 1.00 12.13 28 VAL D CA 1
ATOM 1829 C C . VAL D 1 28 ? 34.704 23.567 7.340 1.00 14.41 28 VAL D C 1
ATOM 1830 O O . VAL D 1 28 ? 34.750 23.986 8.509 1.00 14.71 28 VAL D O 1
ATOM 1834 N N . ARG D 1 29 ? 34.095 24.220 6.360 1.00 14.18 29 ARG D N 1
ATOM 1835 C CA . ARG D 1 29 ? 33.404 25.480 6.592 1.00 15.68 29 ARG D CA 1
ATOM 1836 C C . ARG D 1 29 ? 31.938 25.160 6.403 1.00 15.51 29 ARG D C 1
ATOM 1837 O O . ARG D 1 29 ? 31.572 24.476 5.434 1.00 16.23 29 ARG D O 1
ATOM 1845 N N . VAL D 1 30 ? 31.094 25.666 7.298 1.00 15.51 30 VAL D N 1
ATOM 1846 C CA . VAL D 1 30 ? 29.668 25.396 7.203 1.00 12.93 30 VAL D CA 1
ATOM 1847 C C . VAL D 1 30 ? 28.962 26.681 7.596 1.00 15.00 30 VAL D C 1
ATOM 1848 O O . VAL D 1 30 ? 29.491 27.484 8.399 1.00 12.17 30 VAL D O 1
ATOM 1852 N N . GLY D 1 31 ? 27.786 26.904 7.005 1.00 13.52 31 GLY D N 1
ATOM 1853 C CA . GLY D 1 31 ? 27.032 28.107 7.321 1.00 13.20 31 GLY D CA 1
ATOM 1854 C C . GLY D 1 31 ? 25.778 28.183 6.485 1.00 12.17 31 GLY D C 1
ATOM 1855 O O . GLY D 1 31 ? 25.605 27.366 5.567 1.00 12.13 31 GLY D O 1
ATOM 1856 N N . LEU D 1 32 ? 24.932 29.175 6.773 1.00 14.55 32 LEU D N 1
ATOM 1857 C CA . LEU D 1 32 ? 23.678 29.329 6.041 1.00 14.67 32 LEU D CA 1
ATOM 1858 C C . LEU D 1 32 ? 23.938 29.793 4.628 1.00 13.52 32 LEU D C 1
ATOM 1859 O O . LEU D 1 32 ? 24.995 30.369 4.362 1.00 12.52 32 LEU D O 1
ATOM 1864 N N . ALA D 1 33 ? 22.965 29.566 3.734 1.00 12.77 33 ALA D N 1
ATOM 1865 C CA . ALA D 1 33 ? 23.120 29.962 2.343 1.00 16.96 33 ALA D CA 1
ATOM 1866 C C . ALA D 1 33 ? 23.473 31.439 2.177 1.00 19.60 33 ALA D C 1
ATOM 1867 O O . ALA D 1 33 ? 24.169 31.812 1.220 1.00 21.38 33 ALA D O 1
ATOM 1869 N N . SER D 1 34 ? 23.021 32.280 3.107 1.00 21.08 34 SER D N 1
ATOM 1870 C CA . SER D 1 34 ? 23.281 33.719 3.019 1.00 19.44 34 SER D CA 1
ATOM 1871 C C . SER D 1 34 ? 24.732 34.132 3.152 1.00 23.52 34 SER D C 1
ATOM 1872 O O . SER D 1 34 ? 25.090 35.253 2.747 1.00 23.42 34 SER D O 1
ATOM 1875 N N . ALA D 1 35 ? 25.567 33.261 3.725 1.00 17.21 35 ALA D N 1
ATOM 1876 C CA . ALA D 1 35 ? 26.973 33.565 3.873 1.00 20.42 35 ALA D CA 1
ATOM 1877 C C . ALA D 1 35 ? 27.745 33.092 2.624 1.00 22.52 35 ALA D C 1
ATOM 1878 O O . ALA D 1 35 ? 28.973 33.139 2.575 1.00 23.34 35 ALA D O 1
ATOM 1880 N N . THR D 1 36 ? 27.020 32.642 1.609 1.00 21.54 36 THR D N 1
ATOM 1881 C CA . THR D 1 36 ? 27.657 32.187 0.376 1.00 22.19 36 THR D CA 1
ATOM 1882 C C . THR D 1 36 ? 28.728 33.173 -0.098 1.00 25.78 36 THR D C 1
ATOM 1883 O O . THR D 1 36 ? 29.791 32.770 -0.546 1.00 23.17 36 THR D O 1
ATOM 1887 N N . PRO D 1 37 ? 28.470 34.479 0.001 1.00 28.69 37 PRO D N 1
ATOM 1888 C CA . PRO D 1 37 ? 29.530 35.390 -0.453 1.00 31.97 37 PRO D CA 1
ATOM 1889 C C . PRO D 1 37 ? 30.794 35.275 0.413 1.00 31.88 37 PRO D C 1
ATOM 1890 O O . PRO D 1 37 ? 31.916 35.341 -0.094 1.00 33.14 37 PRO D O 1
ATOM 1894 N N . ARG D 1 38 ? 30.609 35.113 1.720 1.00 30.29 38 ARG D N 1
ATOM 1895 C CA . ARG D 1 38 ? 31.742 35.001 2.645 1.00 25.83 38 ARG D CA 1
ATOM 1896 C C . ARG D 1 38 ? 32.616 33.774 2.309 1.00 23.11 38 ARG D C 1
ATOM 1897 O O . ARG D 1 38 ? 33.860 33.836 2.382 1.00 20.22 38 ARG D O 1
ATOM 1905 N N . PHE D 1 39 ? 31.960 32.674 1.928 1.00 20.26 39 PHE D N 1
ATOM 1906 C CA . PHE D 1 39 ? 32.639 31.439 1.567 1.00 23.19 39 PHE D CA 1
ATOM 1907 C C . PHE D 1 39 ? 33.598 31.721 0.424 1.00 26.19 39 PHE D C 1
ATOM 1908 O O . PHE D 1 39 ? 34.694 31.148 0.364 1.00 25.95 39 PHE D O 1
ATOM 1916 N N . ARG D 1 40 ? 33.204 32.619 -0.473 1.00 26.63 40 ARG D N 1
ATOM 1917 C CA . ARG D 1 40 ? 34.058 32.921 -1.619 1.00 29.79 40 ARG D CA 1
ATOM 1918 C C . ARG D 1 40 ? 35.157 33.901 -1.274 1.00 28.53 40 ARG D C 1
ATOM 1919 O O . ARG D 1 40 ? 36.201 33.928 -1.934 1.00 27.93 40 ARG D O 1
ATOM 1927 N N . GLU D 1 41 ? 34.914 34.685 -0.228 1.00 28.53 41 GLU D N 1
ATOM 1928 C CA . GLU D 1 41 ? 35.833 35.712 0.256 1.00 28.40 41 GLU D CA 1
ATOM 1929 C C . GLU D 1 41 ? 36.979 35.222 1.170 1.00 28.48 41 GLU D C 1
ATOM 1930 O O . GLU D 1 41 ? 38.098 35.758 1.145 1.00 22.92 41 GLU D O 1
ATOM 1936 N N . LEU D 1 42 ? 36.701 34.218 1.994 1.00 23.96 42 LEU D N 1
ATOM 1937 C CA . LEU D 1 42 ? 37.715 33.669 2.892 1.00 22.93 42 LEU D CA 1
ATOM 1938 C C . LEU D 1 42 ? 38.929 33.116 2.155 1.00 22.56 42 LEU D C 1
ATOM 1939 O O . LEU D 1 42 ? 38.909 32.951 0.936 1.00 21.81 42 LEU D O 1
ATOM 1944 N N . PRO D 1 43 ? 40.017 32.823 2.884 1.00 24.29 43 PRO D N 1
ATOM 1945 C CA . PRO D 1 43 ? 41.198 32.282 2.202 1.00 24.01 43 PRO D CA 1
ATOM 1946 C C . PRO D 1 43 ? 40.838 30.963 1.512 1.00 27.63 43 PRO D C 1
ATOM 1947 O O . PRO D 1 43 ? 40.136 30.105 2.079 1.00 26.98 43 PRO D O 1
ATOM 1951 N N . ARG D 1 44 ? 41.296 30.831 0.273 1.00 27.51 44 ARG D N 1
ATOM 1952 C CA . ARG D 1 44 ? 41.030 29.665 -0.558 1.00 31.07 44 ARG D CA 1
ATOM 1953 C C . ARG D 1 44 ? 41.432 28.351 0.078 1.00 27.30 44 ARG D C 1
ATOM 1954 O O . ARG D 1 44 ? 42.501 28.232 0.635 1.00 29.05 44 ARG D O 1
ATOM 1962 N N . LEU D 1 45 ? 40.561 27.359 0.014 1.00 25.16 45 LEU D N 1
ATOM 1963 C CA . LEU D 1 45 ? 40.928 26.072 0.566 1.00 23.45 45 LEU D CA 1
ATOM 1964 C C . LEU D 1 45 ? 41.479 25.347 -0.648 1.00 23.58 45 LEU D C 1
ATOM 1965 O O . LEU D 1 45 ? 41.068 25.654 -1.769 1.00 26.35 45 LEU D O 1
ATOM 1970 N N . LEU D 1 46 ? 42.402 24.408 -0.444 1.00 22.33 46 LEU D N 1
ATOM 1971 C CA . LEU D 1 46 ? 43.001 23.678 -1.563 1.00 20.19 46 LEU D CA 1
ATOM 1972 C C . LEU D 1 46 ? 42.469 22.256 -1.742 1.00 19.03 46 LEU D C 1
ATOM 1973 O O . LEU D 1 46 ? 42.155 21.544 -0.772 1.00 14.69 46 LEU D O 1
ATOM 1978 N N . ASN D 1 47 ? 42.342 21.833 -2.994 1.00 17.99 47 ASN D N 1
ATOM 1979 C CA . ASN D 1 47 ? 41.883 20.481 -3.257 1.00 18.86 47 ASN D CA 1
ATOM 1980 C C . ASN D 1 47 ? 42.952 19.553 -2.701 1.00 19.46 47 ASN D C 1
ATOM 1981 O O . ASN D 1 47 ? 44.132 19.932 -2.632 1.00 18.36 47 ASN D O 1
ATOM 1986 N N . LEU D 1 48 ? 42.561 18.338 -2.312 1.00 19.43 48 LEU D N 1
ATOM 1987 C CA . LEU D 1 48 ? 43.556 17.391 -1.824 1.00 21.22 48 LEU D CA 1
ATOM 1988 C C . LEU D 1 48 ? 43.076 15.971 -2.091 1.00 21.00 48 LEU D C 1
ATOM 1989 O O . LEU D 1 48 ? 41.872 15.726 -2.225 1.00 18.40 48 LEU D O 1
ATOM 1994 N N . PRO D 1 49 ? 44.004 15.016 -2.179 1.00 22.30 49 PRO D N 1
ATOM 1995 C CA . PRO D 1 49 ? 43.612 13.627 -2.438 1.00 22.26 49 PRO D CA 1
ATOM 1996 C C . PRO D 1 49 ? 42.660 13.108 -1.366 1.00 24.52 49 PRO D C 1
ATOM 1997 O O . PRO D 1 49 ? 42.726 13.524 -0.207 1.00 21.70 49 PRO D O 1
ATOM 2001 N N . GLU D 1 50 ? 41.768 12.206 -1.749 1.00 24.61 50 GLU D N 1
ATOM 2002 C CA . GLU D 1 50 ? 40.824 11.641 -0.792 1.00 25.92 50 GLU D CA 1
ATOM 2003 C C . GLU D 1 50 ? 41.569 11.019 0.379 1.00 22.59 50 GLU D C 1
ATOM 2004 O O . GLU D 1 50 ? 41.160 11.166 1.537 1.00 22.28 50 GLU D O 1
ATOM 2010 N N . ALA D 1 51 ? 42.645 10.301 0.069 1.00 20.74 51 ALA D N 1
ATOM 2011 C CA . ALA D 1 51 ? 43.442 9.625 1.085 1.00 19.67 51 ALA D CA 1
ATOM 2012 C C . ALA D 1 51 ? 43.978 10.569 2.147 1.00 20.50 51 ALA D C 1
ATOM 2013 O O . ALA D 1 51 ? 44.029 10.200 3.330 1.00 19.52 51 ALA D O 1
ATOM 2015 N N . GLU D 1 52 ? 44.399 11.771 1.750 1.00 17.88 52 GLU D N 1
ATOM 2016 C CA . GLU D 1 52 ? 44.927 12.710 2.723 1.00 17.40 52 GLU D CA 1
ATOM 2017 C C . GLU D 1 52 ? 43.805 13.248 3.616 1.00 15.38 52 GLU D C 1
ATOM 2018 O O . GLU D 1 52 ? 43.978 13.435 4.819 1.00 15.75 52 GLU D O 1
ATOM 2032 N N . ARG D 1 54 ? 41.115 11.773 4.446 1.00 11.00 54 ARG D N 1
ATOM 2033 C CA . ARG D 1 54 ? 40.801 10.729 5.405 1.00 12.95 54 ARG D CA 1
ATOM 2034 C C . ARG D 1 54 ? 41.801 10.679 6.547 1.00 6.81 54 ARG D C 1
ATOM 2035 O O . ARG D 1 54 ? 41.414 10.522 7.719 1.00 13.75 54 ARG D O 1
ATOM 2043 N N . ARG D 1 55 ? 43.088 10.783 6.215 1.00 7.73 55 ARG D N 1
ATOM 2044 C CA . ARG D 1 55 ? 44.160 10.755 7.216 1.00 10.90 55 ARG D CA 1
ATOM 2045 C C . ARG D 1 55 ? 44.074 11.957 8.127 1.00 9.85 55 ARG D C 1
ATOM 2046 O O . ARG D 1 55 ? 44.240 11.832 9.343 1.00 11.16 55 ARG D O 1
ATOM 2054 N N . LEU D 1 56 ? 43.890 13.136 7.539 1.00 7.29 56 LEU D N 1
ATOM 2055 C CA . LEU D 1 56 ? 43.792 14.346 8.353 1.00 8.55 56 LEU D CA 1
ATOM 2056 C C . LEU D 1 56 ? 42.660 14.206 9.382 1.00 8.51 56 LEU D C 1
ATOM 2057 O O . LEU D 1 56 ? 42.837 14.483 10.558 1.00 6.70 56 LEU D O 1
ATOM 2062 N N . VAL D 1 57 ? 41.486 13.788 8.936 1.00 7.59 57 VAL D N 1
ATOM 2063 C CA . VAL D 1 57 ? 40.373 13.624 9.886 1.00 7.83 57 VAL D CA 1
ATOM 2064 C C . VAL D 1 57 ? 40.679 12.573 10.960 1.00 8.68 57 VAL D C 1
ATOM 2065 O O . VAL D 1 57 ? 40.413 12.779 12.155 1.00 9.63 57 VAL D O 1
ATOM 2069 N N . GLN D 1 58 ? 41.247 11.460 10.533 1.00 9.44 58 GLN D N 1
ATOM 2070 C CA . GLN D 1 58 ? 41.563 10.346 11.433 1.00 6.70 58 GLN D CA 1
ATOM 2071 C C . GLN D 1 58 ? 42.562 10.827 12.497 1.00 7.87 58 GLN D C 1
ATOM 2072 O O . GLN D 1 58 ? 42.485 10.436 13.663 1.00 10.48 58 GLN D O 1
ATOM 2078 N N . GLU D 1 59 ? 43.489 11.681 12.101 1.00 8.13 59 GLU D N 1
ATOM 2079 C CA . GLU D 1 59 ? 44.509 12.212 13.019 1.00 6.70 59 GLU D CA 1
ATOM 2080 C C . GLU D 1 59 ? 44.004 13.380 13.872 1.00 7.34 59 GLU D C 1
ATOM 2081 O O . GLU D 1 59 ? 44.716 13.871 14.735 1.00 8.29 59 GLU D O 1
ATOM 2087 N N . GLY D 1 60 ? 42.805 13.855 13.590 1.00 6.74 60 GLY D N 1
ATOM 2088 C CA . GLY D 1 60 ? 42.258 14.985 14.336 1.00 10.09 60 GLY D CA 1
ATOM 2089 C C . GLY D 1 60 ? 42.751 16.325 13.826 1.00 10.46 60 GLY D C 1
ATOM 2090 O O . GLY D 1 60 ? 42.506 17.354 14.473 1.00 11.41 60 GLY D O 1
ATOM 2091 N N . ARG D 1 61 ? 43.387 16.338 12.653 1.00 8.59 61 ARG D N 1
ATOM 2092 C CA . ARG D 1 61 ? 43.932 17.589 12.118 1.00 10.59 61 ARG D CA 1
ATOM 2093 C C . ARG D 1 61 ? 42.935 18.252 11.186 1.00 10.64 61 ARG D C 1
ATOM 2094 O O . ARG D 1 61 ? 43.138 18.385 9.977 1.00 9.48 61 ARG D O 1
ATOM 2102 N N . VAL D 1 62 ? 41.859 18.695 11.801 1.00 8.30 62 VAL D N 1
ATOM 2103 C CA . VAL D 1 62 ? 40.778 19.347 11.088 1.00 12.19 62 VAL D CA 1
ATOM 2104 C C . VAL D 1 62 ? 40.175 20.390 12.009 1.00 14.46 62 VAL D C 1
ATOM 2105 O O . VAL D 1 62 ? 40.114 20.187 13.237 1.00 14.77 62 VAL D O 1
ATOM 2109 N N . ARG D 1 63 ? 39.815 21.532 11.425 1.00 12.26 63 ARG D N 1
ATOM 2110 C CA . ARG D 1 63 ? 39.143 22.568 12.197 1.00 16.23 63 ARG D CA 1
ATOM 2111 C C . ARG D 1 63 ? 37.847 22.870 11.428 1.00 16.61 63 ARG D C 1
ATOM 2112 O O . ARG D 1 63 ? 37.820 22.806 10.181 1.00 18.51 63 ARG D O 1
ATOM 2120 N N . VAL D 1 64 ? 36.767 23.118 12.165 1.00 16.38 64 VAL D N 1
ATOM 2121 C CA . VAL D 1 64 ? 35.467 23.397 11.548 1.00 13.10 64 VAL D CA 1
ATOM 2122 C C . VAL D 1 64 ? 35.183 24.881 11.819 1.00 14.92 64 VAL D C 1
ATOM 2123 O O . VAL D 1 64 ? 35.367 25.363 12.939 1.00 9.66 64 VAL D O 1
ATOM 2127 N N . GLU D 1 65 ? 34.757 25.618 10.800 1.00 17.50 65 GLU D N 1
ATOM 2128 C CA . GLU D 1 65 ? 34.489 27.043 10.980 1.00 18.66 65 GLU D CA 1
ATOM 2129 C C . GLU D 1 65 ? 33.077 27.347 10.559 1.00 17.62 65 GLU D C 1
ATOM 2130 O O . GLU D 1 65 ? 32.649 26.949 9.473 1.00 18.53 65 GLU D O 1
ATOM 2136 N N . TRP D 1 66 ? 32.369 28.077 11.411 1.00 14.50 66 TRP D N 1
ATOM 2137 C CA . TRP D 1 66 ? 31.005 28.480 11.124 1.00 18.20 66 TRP D CA 1
ATOM 2138 C C . TRP D 1 66 ? 31.136 29.779 10.329 1.00 15.94 66 TRP D C 1
ATOM 2139 O O . TRP D 1 66 ? 31.775 30.744 10.804 1.00 14.91 66 TRP D O 1
ATOM 2150 N N . VAL D 1 67 ? 30.558 29.790 9.125 1.00 15.49 67 VAL D N 1
ATOM 2151 C CA . VAL D 1 67 ? 30.665 30.971 8.267 1.00 17.52 67 VAL D CA 1
ATOM 2152 C C . VAL D 1 67 ? 29.378 31.803 8.257 1.00 20.45 67 VAL D C 1
ATOM 2153 O O . VAL D 1 67 ? 28.281 31.287 7.992 1.00 17.21 67 VAL D O 1
ATOM 2157 N N . GLU D 1 68 ? 29.532 33.081 8.580 1.00 21.95 68 GLU D N 1
ATOM 2158 C CA . GLU D 1 68 ? 28.429 34.038 8.581 1.00 27.83 68 GLU D CA 1
ATOM 2159 C C . GLU D 1 68 ? 28.718 35.135 7.544 1.00 28.66 68 GLU D C 1
ATOM 2160 O O . GLU D 1 68 ? 29.860 35.538 7.354 1.00 24.87 68 GLU D O 1
ATOM 2166 N N . GLU D 1 69 ? 27.680 35.637 6.885 1.00 31.67 69 GLU D N 1
ATOM 2167 C CA . GLU D 1 69 ? 27.878 36.689 5.889 1.00 32.31 69 GLU D CA 1
ATOM 2168 C C . GLU D 1 69 ? 28.663 37.851 6.512 1.00 29.77 69 GLU D C 1
ATOM 2169 O O . GLU D 1 69 ? 28.437 38.116 7.707 1.00 30.21 69 GLU D O 1
#